Protein AF-A0A957ZTR3-F1 (afdb_monomer_lite)

pLDDT: mean 85.67, std 20.0, range [31.47, 98.75]

Structure (mmCIF, N/CA/C/O backbone):
data_AF-A0A957ZTR3-F1
#
_entry.id   AF-A0A957ZTR3-F1
#
loop_
_atom_site.group_PDB
_atom_site.id
_atom_site.type_symbol
_atom_site.label_atom_id
_atom_site.label_alt_id
_atom_site.label_comp_id
_atom_site.label_asym_id
_atom_site.label_entity_id
_atom_site.label_seq_id
_atom_site.pdbx_PDB_ins_code
_atom_site.Cartn_x
_atom_site.Cartn_y
_atom_site.Cartn_z
_atom_site.occupancy
_atom_site.B_iso_or_equiv
_atom_site.auth_seq_id
_atom_site.auth_comp_id
_atom_site.auth_asym_id
_atom_site.auth_atom_id
_atom_site.pdbx_PDB_model_num
ATOM 1 N N . THR A 1 1 ? -31.012 -2.858 -9.357 1.00 37.91 1 THR A N 1
ATOM 2 C CA . THR A 1 1 ? -32.243 -2.929 -8.548 1.00 37.91 1 THR A CA 1
ATOM 3 C C . THR A 1 1 ? -32.117 -1.894 -7.463 1.00 37.91 1 THR A C 1
ATOM 5 O O . THR A 1 1 ? -31.416 -2.127 -6.486 1.00 37.91 1 THR A O 1
ATOM 8 N N . ASP A 1 2 ? -32.691 -0.721 -7.717 1.00 31.47 2 ASP A N 1
ATOM 9 C CA . ASP A 1 2 ? -32.744 0.383 -6.763 1.00 31.47 2 ASP A CA 1
ATOM 10 C C . ASP A 1 2 ? -33.469 -0.051 -5.495 1.00 31.47 2 ASP A C 1
ATOM 12 O O . ASP A 1 2 ? -34.585 -0.568 -5.555 1.00 31.47 2 ASP A O 1
ATOM 16 N N . VAL A 1 3 ? -32.838 0.173 -4.345 1.00 35.28 3 VAL A N 1
ATOM 17 C CA . VAL A 1 3 ? -33.511 0.067 -3.053 1.00 35.28 3 VAL A CA 1
ATOM 18 C C . VAL A 1 3 ? -34.071 1.448 -2.742 1.00 35.28 3 VAL A C 1
ATOM 20 O O . VAL A 1 3 ? -33.473 2.243 -2.025 1.00 35.28 3 VAL A O 1
ATOM 23 N N . THR A 1 4 ? -35.219 1.775 -3.332 1.00 35.94 4 THR A N 1
ATOM 24 C CA . THR A 1 4 ? -36.030 2.888 -2.841 1.00 35.94 4 THR A CA 1
ATOM 25 C C . THR A 1 4 ? -36.680 2.429 -1.538 1.00 35.94 4 THR A C 1
ATOM 27 O O . THR A 1 4 ? -37.734 1.790 -1.567 1.00 35.94 4 THR A O 1
ATOM 30 N N . SER A 1 5 ? -36.066 2.712 -0.386 1.00 39.41 5 SER A N 1
ATOM 31 C CA . SER A 1 5 ? -36.765 2.604 0.899 1.00 39.41 5 SER A CA 1
ATOM 32 C C . SER A 1 5 ? -37.736 3.774 1.011 1.00 39.41 5 SER A C 1
ATOM 34 O O . SER A 1 5 ? -37.448 4.811 1.604 1.00 39.41 5 SER A O 1
ATOM 36 N N . GLY A 1 6 ? -38.881 3.613 0.354 1.00 41.06 6 GLY A N 1
ATOM 37 C CA . GLY A 1 6 ? -40.040 4.462 0.542 1.00 41.06 6 GLY A CA 1
ATOM 38 C C . GLY A 1 6 ? -40.570 4.280 1.956 1.00 41.06 6 GLY A C 1
ATOM 39 O O . GLY A 1 6 ? -41.078 3.213 2.273 1.00 41.06 6 GLY A O 1
ATOM 40 N N . LEU A 1 7 ? -40.414 5.317 2.774 1.00 35.53 7 LEU A N 1
ATOM 41 C CA . LEU A 1 7 ? -41.291 5.758 3.861 1.00 35.53 7 LEU A CA 1
ATOM 42 C C . LEU A 1 7 ? -40.772 7.144 4.286 1.00 35.53 7 LEU A C 1
ATOM 44 O O . LEU A 1 7 ? -39.563 7.355 4.388 1.00 35.53 7 LEU A O 1
ATOM 48 N N . ASP A 1 8 ? -41.673 8.102 4.483 1.00 33.41 8 ASP A N 1
ATOM 49 C CA . ASP A 1 8 ? -41.322 9.467 4.887 1.00 33.41 8 ASP A CA 1
ATOM 50 C C . ASP A 1 8 ? -40.574 9.430 6.238 1.00 33.41 8 ASP A C 1
ATOM 52 O O . ASP A 1 8 ? -41.068 8.842 7.201 1.00 33.41 8 ASP A O 1
ATOM 56 N N . GLY A 1 9 ? -39.361 9.996 6.303 1.00 37.34 9 GLY A N 1
ATOM 57 C CA . GLY A 1 9 ? -38.536 10.047 7.524 1.00 37.34 9 GLY A CA 1
ATOM 58 C C . GLY A 1 9 ? -37.322 9.106 7.598 1.00 37.34 9 GLY A C 1
ATOM 59 O O . GLY A 1 9 ? -36.595 9.152 8.590 1.00 37.34 9 GLY A O 1
ATOM 60 N N . TRP A 1 10 ? -37.041 8.293 6.574 1.00 38.94 10 TRP A N 1
ATOM 61 C CA . TRP A 1 10 ? -35.764 7.571 6.486 1.00 38.94 10 TRP A CA 1
ATOM 62 C C . TRP A 1 10 ? -34.655 8.508 5.988 1.00 38.94 10 TRP A C 1
ATOM 64 O O . TRP A 1 10 ? -34.689 8.982 4.854 1.00 38.94 10 TRP A O 1
ATOM 74 N N . VAL A 1 11 ? -33.638 8.763 6.816 1.00 42.78 11 VAL A N 1
ATOM 75 C CA . VAL A 1 11 ? -32.358 9.282 6.316 1.00 42.78 11 VAL A CA 1
ATOM 76 C C . VAL A 1 11 ? -31.679 8.165 5.528 1.00 42.78 11 VAL A C 1
ATOM 78 O O . VAL A 1 11 ? -31.449 7.081 6.061 1.00 42.78 11 VAL A O 1
ATOM 81 N N . ASN A 1 12 ? -31.367 8.420 4.254 1.00 43.28 12 ASN A N 1
ATOM 82 C CA . ASN A 1 12 ? -30.486 7.558 3.469 1.00 43.28 12 ASN A CA 1
ATOM 83 C C . ASN A 1 12 ? -29.124 7.512 4.170 1.00 43.28 12 ASN A C 1
ATOM 85 O O . ASN A 1 12 ? -28.285 8.392 3.980 1.00 43.28 12 ASN A O 1
ATOM 89 N N . ALA A 1 13 ? -28.902 6.496 4.998 1.00 46.03 13 ALA A N 1
ATOM 90 C CA . ALA A 1 13 ? -27.568 6.129 5.423 1.00 46.03 13 ALA A CA 1
ATOM 91 C C . ALA A 1 13 ? -26.854 5.627 4.164 1.00 46.03 13 ALA A C 1
ATOM 93 O O . ALA A 1 13 ? -27.130 4.529 3.682 1.00 46.03 13 ALA A O 1
ATOM 94 N N . GLY A 1 14 ? -25.997 6.462 3.566 1.00 42.81 14 GLY A N 1
ATOM 95 C CA . GLY A 1 14 ? -25.115 6.010 2.489 1.00 42.81 14 GLY A CA 1
ATOM 96 C C . GLY A 1 14 ? -24.383 4.737 2.927 1.00 42.81 14 GLY A C 1
ATOM 97 O O . GLY A 1 14 ? -24.136 4.557 4.119 1.00 42.81 14 GLY A O 1
ATOM 98 N N . GLY A 1 15 ? -24.040 3.847 1.992 1.00 44.38 15 GLY A N 1
ATOM 99 C CA . GLY A 1 15 ? -23.480 2.520 2.311 1.00 44.38 15 GLY A CA 1
ATOM 100 C C . GLY A 1 15 ? -22.295 2.522 3.295 1.00 44.38 15 GLY A C 1
ATOM 101 O O . GLY A 1 15 ? -22.093 1.536 3.991 1.00 44.38 15 GLY A O 1
ATOM 102 N N . ALA A 1 16 ? -21.584 3.648 3.429 1.00 42.84 16 ALA A N 1
ATOM 103 C CA . ALA A 1 16 ? -20.508 3.870 4.397 1.00 42.84 16 ALA A CA 1
ATOM 104 C C . ALA A 1 16 ? -20.932 3.839 5.886 1.00 42.84 16 ALA A C 1
ATOM 106 O O . ALA A 1 16 ? -20.090 3.615 6.748 1.00 42.84 16 ALA A O 1
ATOM 107 N N . TYR A 1 17 ? -22.210 4.054 6.218 1.00 43.47 17 TYR A N 1
ATOM 108 C CA . TYR A 1 17 ? -22.692 4.106 7.610 1.00 43.47 17 TYR A CA 1
ATOM 109 C C . TYR A 1 17 ? -23.146 2.746 8.162 1.00 43.47 17 TYR A C 1
ATOM 111 O O . TYR A 1 17 ? -23.408 2.628 9.357 1.00 43.47 17 TYR A O 1
ATOM 119 N N . VAL A 1 18 ? -23.261 1.722 7.310 1.00 44.59 18 VAL A N 1
ATOM 120 C CA . VAL A 1 18 ? -23.829 0.410 7.678 1.00 44.59 18 VAL A CA 1
ATOM 121 C C . VAL A 1 18 ? -22.738 -0.621 8.025 1.00 44.59 18 VAL A C 1
ATOM 123 O O . VAL A 1 18 ? -23.048 -1.699 8.523 1.00 44.59 18 VAL A O 1
ATOM 126 N N . GLU A 1 19 ? -21.451 -0.307 7.827 1.00 46.44 19 GLU A N 1
ATOM 127 C CA . GLU A 1 19 ? -20.356 -1.273 8.042 1.00 46.44 19 GLU A CA 1
ATOM 128 C C . GLU A 1 19 ? -19.987 -1.541 9.513 1.00 46.44 19 GLU A C 1
ATOM 130 O O . GLU A 1 19 ? -19.307 -2.526 9.797 1.00 46.44 19 GLU A O 1
ATOM 135 N N . CYS A 1 20 ? -20.471 -0.760 10.484 1.00 40.97 20 CYS A N 1
ATOM 136 C CA . CYS A 1 20 ? -20.263 -1.082 11.900 1.00 40.97 20 CYS A CA 1
ATOM 137 C C . CYS A 1 20 ? -21.216 -2.185 12.380 1.00 40.97 20 CYS A C 1
ATOM 139 O O . CYS A 1 20 ? -22.144 -1.871 13.109 1.00 40.97 20 CYS A O 1
ATOM 141 N N . ALA A 1 21 ? -20.991 -3.447 11.985 1.00 47.56 21 ALA A N 1
ATOM 142 C CA . ALA A 1 21 ? -21.465 -4.714 12.591 1.00 47.56 21 ALA A CA 1
ATOM 143 C C . ALA A 1 21 ? -22.917 -4.811 13.146 1.00 47.56 21 ALA A C 1
ATOM 145 O O . ALA A 1 21 ? -23.260 -5.781 13.823 1.00 47.56 21 ALA A O 1
ATOM 146 N N . MET A 1 22 ? -23.793 -3.850 12.867 1.00 45.62 22 MET A N 1
ATOM 147 C CA . MET A 1 22 ? -25.167 -3.761 13.337 1.00 45.62 22 MET A CA 1
ATOM 148 C C . MET A 1 22 ? -26.070 -3.865 12.124 1.00 45.62 22 MET A C 1
ATOM 150 O O . MET A 1 22 ? -26.112 -2.985 11.267 1.00 45.62 22 MET A O 1
ATOM 154 N N . SER A 1 23 ? -26.813 -4.964 12.047 1.00 47.94 23 SER A N 1
ATOM 155 C CA . SER A 1 23 ? -27.887 -5.090 11.074 1.00 47.94 23 SER A CA 1
ATOM 156 C C . SER A 1 23 ? -28.903 -3.966 11.283 1.00 47.94 23 SER A C 1
ATOM 158 O O . SER A 1 23 ? -29.357 -3.745 12.404 1.00 47.94 23 SER A O 1
ATOM 160 N N . VAL A 1 24 ? -29.314 -3.297 10.202 1.00 48.94 24 VAL A N 1
ATOM 161 C CA . VAL A 1 24 ? -30.339 -2.229 10.215 1.00 48.94 24 VAL A CA 1
ATOM 162 C C . VAL A 1 24 ? -31.630 -2.673 10.930 1.00 48.94 24 VAL A C 1
ATOM 164 O O . VAL A 1 24 ? -32.331 -1.859 11.519 1.00 48.94 24 VAL A O 1
ATOM 167 N N . THR A 1 25 ? -31.910 -3.980 10.961 1.00 50.56 25 THR A N 1
ATOM 168 C CA . THR A 1 25 ? -33.049 -4.603 11.654 1.00 50.56 25 THR A CA 1
ATOM 169 C C . THR A 1 25 ? -33.017 -4.525 13.185 1.00 50.56 25 THR A C 1
ATOM 171 O O . THR A 1 25 ? -34.021 -4.852 13.810 1.00 50.56 25 THR A O 1
ATOM 174 N N . THR A 1 26 ? -31.904 -4.121 13.805 1.00 53.62 26 THR A N 1
ATOM 175 C CA . THR A 1 26 ? -31.769 -4.028 15.274 1.00 53.62 26 THR A CA 1
ATOM 176 C C . THR A 1 26 ? -31.909 -2.603 15.812 1.00 53.62 26 THR A C 1
ATOM 178 O O . THR A 1 26 ? -31.902 -2.411 17.028 1.00 53.62 26 THR A O 1
ATOM 181 N N . LEU A 1 27 ? -32.034 -1.597 14.940 1.00 54.50 27 LEU A N 1
ATOM 182 C CA . LEU A 1 27 ? -32.204 -0.207 15.358 1.00 54.50 27 LEU A CA 1
ATOM 183 C C . LEU A 1 27 ? -33.679 0.077 15.660 1.00 54.50 27 LEU A C 1
ATOM 185 O O . LEU A 1 27 ? -34.554 -0.095 14.812 1.00 54.50 27 LEU A O 1
ATOM 189 N N . GLY A 1 28 ? -33.954 0.525 16.886 1.00 61.94 28 GLY A N 1
ATOM 190 C CA . GLY A 1 28 ? -35.271 1.034 17.254 1.00 61.94 28 GLY A CA 1
ATOM 191 C C . GLY A 1 28 ? -35.613 2.302 16.465 1.00 61.94 28 GLY A C 1
ATOM 192 O O . GLY A 1 28 ? -34.738 3.114 16.162 1.00 61.94 28 GLY A O 1
ATOM 193 N N . LEU A 1 29 ? -36.897 2.489 16.154 1.00 60.94 29 LEU A N 1
ATOM 194 C CA . LEU A 1 29 ? -37.411 3.724 15.551 1.00 60.94 29 LEU A CA 1
ATOM 195 C C . LEU A 1 29 ? -36.946 4.952 16.357 1.00 60.94 29 LEU A C 1
ATOM 197 O O . LEU A 1 29 ? -37.175 5.027 17.562 1.00 60.94 29 LEU A O 1
ATOM 201 N N . GLY A 1 30 ? -36.299 5.910 15.684 1.00 65.69 30 GLY A N 1
ATOM 202 C CA . GLY A 1 30 ? -35.805 7.154 16.290 1.00 65.69 30 GLY A CA 1
ATOM 203 C C . GLY A 1 30 ? -34.396 7.090 16.894 1.00 65.69 30 GLY A C 1
ATOM 204 O O . GLY A 1 30 ? -33.916 8.106 17.394 1.00 65.69 30 GLY A O 1
ATOM 205 N N . VAL A 1 31 ? -33.710 5.943 16.836 1.00 59.34 31 VAL A N 1
ATOM 206 C CA . VAL A 1 31 ? -32.305 5.832 17.253 1.00 59.34 31 VAL A CA 1
ATOM 207 C C . VAL A 1 31 ? -31.401 6.218 16.084 1.00 59.34 31 VAL A C 1
ATOM 209 O O . VAL A 1 31 ? -31.440 5.590 15.028 1.00 59.34 31 VAL A O 1
ATOM 212 N N . ILE A 1 32 ? -30.571 7.246 16.274 1.00 57.00 32 ILE A N 1
ATOM 213 C CA . ILE A 1 32 ? -29.489 7.557 15.335 1.00 57.00 32 ILE A CA 1
ATOM 214 C C . ILE A 1 32 ? -28.476 6.403 15.438 1.00 57.00 32 ILE A C 1
ATOM 216 O O . ILE A 1 32 ? -28.026 6.126 16.556 1.00 57.00 32 ILE A O 1
ATOM 220 N N . PRO A 1 33 ? -28.129 5.708 14.334 1.00 62.06 33 PRO A N 1
ATOM 221 C CA . PRO A 1 33 ? -27.079 4.699 14.372 1.00 62.06 33 PRO A CA 1
ATOM 222 C C . PRO A 1 33 ? -25.810 5.330 14.955 1.00 62.06 33 PRO A C 1
ATOM 224 O O . PRO A 1 33 ? -25.519 6.484 14.624 1.00 62.06 33 PRO A O 1
ATOM 227 N N . PRO A 1 34 ? -25.050 4.631 15.813 1.00 55.69 34 PRO A N 1
ATOM 228 C CA . PRO A 1 34 ? -23.783 5.173 16.266 1.00 55.69 34 PRO A CA 1
ATOM 229 C C . PRO A 1 34 ? -22.917 5.446 15.040 1.00 55.69 34 PRO A C 1
ATOM 231 O O . PRO A 1 34 ? -22.746 4.574 14.187 1.00 55.69 34 PRO A O 1
ATOM 234 N N . THR A 1 35 ? -22.407 6.672 14.938 1.00 61.25 35 THR A N 1
ATOM 235 C CA . THR A 1 35 ? -21.421 7.014 13.919 1.00 61.25 35 THR A CA 1
ATOM 236 C C . THR A 1 35 ? -20.248 6.051 14.090 1.00 61.25 35 THR A C 1
ATOM 238 O O . THR A 1 35 ? -19.740 5.957 15.213 1.00 61.25 35 THR A O 1
ATOM 241 N N . PRO A 1 36 ? -19.827 5.328 13.035 1.00 63.88 36 PRO A N 1
ATOM 242 C CA . PRO A 1 36 ? -18.570 4.601 13.067 1.00 63.88 36 PRO A CA 1
ATOM 243 C C . PRO A 1 36 ? -17.488 5.529 13.605 1.00 63.88 36 PRO A C 1
ATOM 245 O O . PRO A 1 36 ? -17.324 6.636 13.090 1.00 63.88 36 PRO A O 1
ATOM 248 N N . ASP A 1 37 ? -16.787 5.109 14.657 1.00 72.50 37 ASP A N 1
ATOM 249 C CA . ASP A 1 37 ? -15.573 5.808 15.063 1.00 72.50 37 ASP A CA 1
ATOM 250 C C . ASP A 1 37 ? -14.654 5.820 13.829 1.00 72.50 37 ASP A C 1
ATOM 252 O O . ASP A 1 37 ? -14.455 4.752 13.247 1.00 72.50 37 ASP A O 1
ATOM 256 N N . PRO A 1 38 ? -14.184 6.963 13.312 1.00 81.69 38 PRO A N 1
ATOM 257 C CA . PRO A 1 38 ? -13.372 6.979 12.099 1.00 81.69 38 PRO A CA 1
ATOM 258 C C . PRO A 1 38 ? -11.964 6.437 12.376 1.00 81.69 38 PRO A C 1
ATOM 260 O O . PRO A 1 38 ? -11.373 6.681 13.427 1.00 81.69 38 PRO A O 1
ATOM 263 N N . LEU A 1 39 ? -11.423 5.640 11.450 1.00 89.06 39 LEU A N 1
ATOM 264 C CA . LEU A 1 39 ? -10.020 5.225 11.498 1.00 89.06 39 LEU A CA 1
ATOM 265 C C . LEU A 1 39 ? -9.147 6.355 10.955 1.00 89.06 39 LEU A C 1
ATOM 267 O O . LEU A 1 39 ? -9.146 6.615 9.754 1.00 89.06 39 LEU A O 1
ATOM 271 N N . ASP A 1 40 ? -8.355 6.964 11.831 1.00 94.38 40 ASP A N 1
ATOM 272 C CA . ASP A 1 40 ? -7.355 7.940 11.425 1.00 94.38 40 ASP A CA 1
ATOM 273 C C . ASP A 1 40 ? -6.069 7.211 11.048 1.00 94.38 40 ASP A C 1
ATOM 275 O O . ASP A 1 40 ? -5.479 6.472 11.846 1.00 94.38 40 ASP A O 1
ATOM 279 N N . VAL A 1 41 ? -5.625 7.452 9.817 1.00 97.25 41 VAL A N 1
ATOM 280 C CA . VAL A 1 41 ? -4.361 6.951 9.284 1.00 97.25 41 VAL A CA 1
ATOM 281 C C . VAL A 1 41 ? -3.500 8.133 8.874 1.00 97.25 41 VAL A C 1
ATOM 283 O O . VAL A 1 41 ? -3.948 9.022 8.150 1.00 97.25 41 VAL A O 1
ATOM 286 N N . SER A 1 42 ? -2.230 8.115 9.266 1.00 98.06 42 SER A N 1
ATOM 287 C CA . SER A 1 42 ? -1.224 9.017 8.707 1.00 98.06 42 SER A CA 1
ATOM 288 C C . SER A 1 42 ? 0.016 8.255 8.267 1.00 98.06 42 SER A C 1
ATOM 290 O O . SER A 1 42 ? 0.317 7.166 8.763 1.00 98.06 42 SER A O 1
ATOM 292 N N . VAL A 1 43 ? 0.734 8.830 7.305 1.00 98.44 43 VAL A N 1
ATOM 293 C CA . VAL A 1 43 ? 1.976 8.267 6.787 1.00 98.44 43 VAL A CA 1
ATOM 294 C C . VAL A 1 43 ? 3.022 9.352 6.600 1.00 98.44 43 VAL A C 1
ATOM 296 O O . VAL A 1 43 ? 2.717 10.466 6.174 1.00 98.44 43 VAL A O 1
ATOM 299 N N . TRP A 1 44 ? 4.267 9.009 6.899 1.00 97.81 44 TRP A N 1
ATOM 300 C CA . TRP A 1 44 ? 5.436 9.833 6.636 1.00 97.81 44 TRP A CA 1
ATOM 301 C C . TRP A 1 44 ? 6.586 8.957 6.143 1.00 97.81 44 TRP A C 1
ATOM 303 O O . TRP A 1 44 ? 6.775 7.853 6.645 1.00 97.81 44 TRP A O 1
ATOM 313 N N . ALA A 1 45 ? 7.369 9.449 5.187 1.00 98.00 45 ALA A N 1
ATOM 314 C CA . ALA A 1 45 ? 8.557 8.770 4.683 1.00 98.00 45 ALA A CA 1
ATOM 315 C C . ALA A 1 45 ? 9.799 9.639 4.901 1.00 98.00 45 ALA A C 1
ATOM 317 O O . ALA A 1 45 ? 9.802 10.829 4.577 1.00 98.00 45 ALA A O 1
ATOM 318 N N . SER A 1 46 ? 10.881 9.037 5.398 1.00 98.06 46 SER A N 1
ATOM 319 C CA . SER A 1 46 ? 12.142 9.738 5.676 1.00 98.06 46 SER 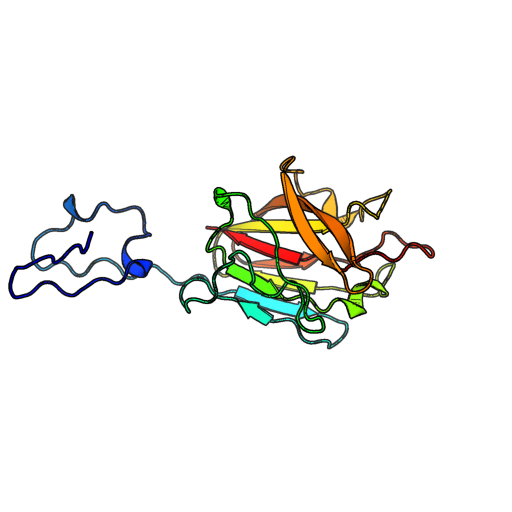A CA 1
ATOM 320 C C . SER A 1 46 ? 12.832 10.297 4.433 1.00 98.06 46 SER A C 1
ATOM 322 O O . SER A 1 46 ? 13.680 11.176 4.550 1.00 98.06 46 SER A O 1
ATOM 324 N N . SER A 1 47 ? 12.457 9.818 3.245 1.00 96.62 47 SER A N 1
ATOM 325 C CA . SER A 1 47 ? 12.924 10.329 1.956 1.00 96.62 47 SER A CA 1
ATOM 326 C C . SER A 1 47 ? 12.411 11.738 1.634 1.00 96.62 47 SER A C 1
ATOM 328 O O . SER A 1 47 ? 12.944 12.388 0.736 1.00 96.62 47 SER A O 1
ATOM 330 N N . GLY A 1 48 ? 11.358 12.201 2.319 1.00 96.56 48 GLY A N 1
ATOM 331 C CA . GLY A 1 48 ? 10.654 13.444 2.000 1.00 96.56 48 GLY A CA 1
ATOM 332 C C . GLY A 1 48 ? 9.779 13.364 0.742 1.00 96.56 48 GLY A C 1
ATOM 333 O O . GLY A 1 48 ? 9.175 14.368 0.364 1.00 96.56 48 GLY A O 1
ATOM 334 N N . ARG A 1 49 ? 9.689 12.197 0.087 1.00 97.12 49 ARG A N 1
ATOM 335 C CA . ARG A 1 49 ? 8.789 11.989 -1.055 1.00 97.12 49 ARG A CA 1
ATOM 336 C C . ARG A 1 49 ? 7.334 11.899 -0.603 1.00 97.12 49 ARG A C 1
ATOM 338 O O . ARG A 1 49 ? 7.030 11.586 0.546 1.00 97.12 49 ARG A O 1
ATOM 345 N N . ALA A 1 50 ? 6.423 12.171 -1.534 1.00 94.50 50 ALA A N 1
ATOM 346 C CA . ALA A 1 50 ? 4.995 12.185 -1.255 1.00 94.50 50 ALA A CA 1
ATOM 347 C C . ALA A 1 50 ? 4.448 10.767 -1.038 1.00 94.50 50 ALA A C 1
ATOM 349 O O . ALA A 1 50 ? 4.480 9.936 -1.946 1.00 94.50 50 ALA A O 1
ATOM 350 N N . TYR A 1 51 ? 3.895 10.528 0.149 1.00 98.12 51 TYR A N 1
ATOM 351 C CA . TYR A 1 51 ? 3.051 9.375 0.457 1.00 98.12 51 TYR A CA 1
ATOM 352 C C . TYR A 1 51 ? 1.662 9.915 0.774 1.00 98.12 51 TYR A C 1
ATOM 354 O O . TYR A 1 51 ? 1.541 10.944 1.440 1.00 98.12 51 TYR A O 1
ATOM 362 N N . SER A 1 52 ? 0.612 9.261 0.282 1.00 96.75 52 SER A N 1
ATOM 363 C CA . SER A 1 52 ? -0.759 9.735 0.507 1.00 96.75 52 SER A CA 1
ATOM 364 C C . SER A 1 52 ? -1.686 8.604 0.910 1.00 96.75 52 SER A C 1
ATOM 366 O O . SER A 1 52 ? -1.699 7.549 0.279 1.00 96.75 52 SER A O 1
ATOM 368 N N . VAL A 1 53 ? -2.456 8.846 1.968 1.00 98.19 53 VAL A N 1
ATOM 369 C CA . VAL A 1 53 ? -3.532 7.960 2.410 1.00 98.19 53 VAL A CA 1
ATOM 370 C C . VAL A 1 53 ? -4.725 8.140 1.475 1.00 98.19 53 VAL A C 1
ATOM 372 O O . VAL A 1 53 ? -5.107 9.262 1.142 1.00 98.19 53 VAL A O 1
ATOM 375 N N . ARG A 1 54 ? -5.308 7.024 1.054 1.00 97.62 54 ARG A N 1
ATOM 376 C CA . ARG A 1 54 ? -6.542 6.936 0.280 1.00 97.62 54 ARG A CA 1
ATOM 377 C C . ARG A 1 54 ? -7.605 6.329 1.175 1.00 97.62 54 ARG A C 1
ATOM 379 O O . ARG A 1 54 ? -7.629 5.118 1.382 1.00 97.62 54 ARG A O 1
ATOM 386 N N . ASP A 1 55 ? -8.416 7.203 1.754 1.00 92.25 55 ASP A N 1
ATOM 387 C CA . ASP A 1 55 ? -9.411 6.836 2.755 1.00 92.25 55 ASP A CA 1
ATOM 388 C C . ASP A 1 55 ? -10.659 6.226 2.102 1.00 92.25 55 ASP A C 1
ATOM 390 O O . ASP A 1 55 ? -11.285 6.814 1.210 1.00 92.25 55 ASP A O 1
ATOM 394 N N . ARG A 1 56 ? -11.038 5.037 2.576 1.00 90.62 56 ARG A N 1
ATOM 39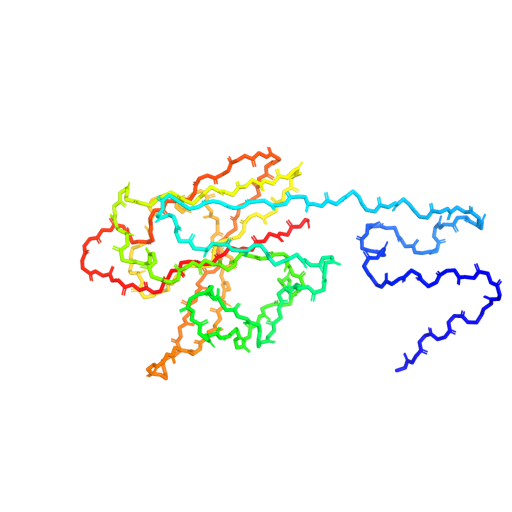5 C CA . ARG A 1 56 ? -12.251 4.346 2.141 1.00 90.62 56 ARG A CA 1
ATOM 396 C C . ARG A 1 56 ? -13.522 5.148 2.400 1.00 90.62 56 ARG A C 1
ATOM 398 O O . ARG A 1 56 ? -14.395 5.173 1.534 1.00 90.62 56 ARG A O 1
ATOM 405 N N . LEU A 1 57 ? -13.613 5.843 3.535 1.00 87.75 57 LEU A N 1
ATOM 406 C CA . LEU A 1 57 ? -14.808 6.609 3.905 1.00 87.75 57 LEU A CA 1
ATOM 407 C C . LEU A 1 57 ? -14.955 7.879 3.056 1.00 87.75 57 LEU A C 1
ATOM 409 O O . LEU A 1 57 ? -16.070 8.344 2.829 1.00 87.75 57 LEU A O 1
ATOM 413 N N . ALA A 1 58 ? -13.850 8.373 2.493 1.00 88.38 58 ALA A N 1
ATOM 414 C CA . ALA A 1 58 ? -13.829 9.451 1.507 1.00 88.38 58 ALA A CA 1
ATOM 415 C C . ALA A 1 58 ? -14.124 8.983 0.064 1.00 88.38 58 ALA A C 1
ATOM 417 O O . ALA A 1 58 ? -13.957 9.754 -0.883 1.00 88.38 58 ALA A O 1
ATOM 418 N N . GLY A 1 59 ? -14.522 7.719 -0.139 1.00 88.38 59 GLY A N 1
ATOM 419 C CA . GLY A 1 59 ? -14.779 7.152 -1.468 1.00 88.38 59 GLY A CA 1
ATOM 420 C C . GLY A 1 59 ? -13.510 6.886 -2.283 1.00 88.38 59 GLY A C 1
ATOM 421 O O . GLY A 1 59 ? -13.584 6.716 -3.498 1.00 88.38 59 GLY A O 1
ATOM 422 N N . GLN A 1 60 ? -12.343 6.855 -1.633 1.00 93.25 60 GLN A N 1
ATOM 423 C CA . GLN A 1 60 ? -11.048 6.589 -2.265 1.00 93.25 60 GLN A CA 1
ATOM 424 C C . GLN A 1 60 ? -10.547 5.166 -2.000 1.00 93.25 60 GLN A C 1
ATOM 426 O O . GLN A 1 60 ? -9.368 4.896 -2.210 1.00 93.25 60 GLN A O 1
ATOM 431 N N . GLY A 1 61 ? -11.417 4.273 -1.523 1.00 94.12 61 GLY A N 1
ATOM 432 C CA . GLY A 1 61 ? -11.058 2.900 -1.184 1.00 94.12 61 GLY A CA 1
ATOM 433 C C . GLY A 1 61 ? -10.453 2.134 -2.363 1.00 94.12 61 GLY A C 1
ATOM 434 O O . GLY A 1 61 ? -10.700 2.432 -3.534 1.00 94.12 61 GLY A O 1
ATOM 435 N N . LEU A 1 62 ? -9.646 1.130 -2.039 1.00 97.31 62 LEU A N 1
ATOM 436 C CA . LEU A 1 62 ? -8.924 0.328 -3.017 1.00 97.31 62 LEU A CA 1
ATOM 437 C C . LEU A 1 62 ? -9.876 -0.351 -4.020 1.00 97.31 62 LEU A C 1
ATOM 439 O O . LEU A 1 62 ? -10.790 -1.083 -3.638 1.00 97.31 62 LEU A O 1
ATOM 443 N N . ALA A 1 63 ? -9.631 -0.163 -5.314 1.00 97.50 63 ALA A N 1
ATOM 444 C CA . ALA A 1 63 ? -10.400 -0.785 -6.387 1.00 97.50 63 ALA A CA 1
ATOM 445 C C . ALA A 1 63 ? -9.514 -1.072 -7.608 1.00 97.50 63 ALA A C 1
ATOM 447 O O . ALA A 1 63 ? -8.401 -0.570 -7.721 1.00 97.50 63 ALA A O 1
ATOM 448 N N . VAL A 1 64 ? -10.001 -1.890 -8.541 1.00 98.00 64 VAL A N 1
ATOM 449 C CA . VAL A 1 64 ? -9.315 -2.074 -9.830 1.00 98.00 64 VAL A CA 1
ATOM 450 C C . VAL A 1 64 ? -9.285 -0.736 -10.574 1.00 98.00 64 VAL A C 1
ATOM 452 O O . VAL A 1 64 ? -10.269 0.003 -10.558 1.00 98.00 64 VAL A O 1
ATOM 455 N N . GLY A 1 65 ? -8.159 -0.423 -11.214 1.00 98.06 65 GLY A N 1
ATOM 456 C CA . GLY A 1 65 ? -7.961 0.822 -11.957 1.00 98.06 65 GLY A CA 1
ATOM 457 C C . GLY A 1 65 ? -7.548 2.028 -11.106 1.00 98.06 65 GLY A C 1
ATOM 458 O O . GLY A 1 65 ? -7.298 3.092 -11.668 1.00 98.06 65 GLY A O 1
ATOM 459 N N . VAL A 1 66 ? -7.434 1.897 -9.777 1.00 98.25 66 VAL A N 1
ATOM 460 C CA . VAL A 1 66 ? -6.899 2.979 -8.929 1.00 98.25 66 VAL A CA 1
ATOM 461 C C . VAL A 1 66 ? -5.363 2.962 -8.915 1.00 98.25 66 VAL A C 1
ATOM 463 O O . VAL A 1 66 ? -4.773 1.901 -9.146 1.00 98.25 66 VAL A O 1
ATOM 466 N N . PRO A 1 67 ? -4.701 4.106 -8.652 1.00 98.31 67 PRO A N 1
ATOM 467 C CA . PRO A 1 67 ? -3.243 4.200 -8.673 1.00 98.31 67 PRO A CA 1
ATOM 468 C C . PRO A 1 67 ? -2.555 3.261 -7.675 1.00 98.31 67 PRO A C 1
ATOM 470 O O . PRO A 1 67 ? -3.051 3.051 -6.572 1.00 98.31 67 PRO A O 1
ATOM 473 N N . VAL A 1 68 ? -1.378 2.750 -8.040 1.00 98.38 68 VAL A N 1
ATOM 474 C CA . VAL A 1 68 ? -0.514 1.952 -7.146 1.00 98.38 68 VAL A CA 1
ATOM 475 C C . VAL A 1 68 ? 0.448 2.851 -6.359 1.00 98.38 68 VAL A C 1
ATOM 477 O O . VAL A 1 68 ? 0.648 2.655 -5.162 1.00 98.38 68 VAL A O 1
ATOM 480 N N . TYR A 1 69 ? 1.007 3.868 -7.022 1.00 98.50 69 TYR A N 1
ATOM 481 C CA . TYR A 1 69 ? 2.039 4.758 -6.481 1.00 98.50 69 TYR A CA 1
ATOM 482 C C . TYR A 1 69 ? 1.650 6.229 -6.626 1.00 98.50 69 TYR A C 1
ATOM 484 O O . TYR A 1 69 ? 0.790 6.583 -7.432 1.00 98.50 69 TYR A O 1
ATOM 492 N N . SER A 1 70 ? 2.300 7.102 -5.858 1.00 98.06 70 SER A N 1
ATOM 493 C CA . SER A 1 70 ? 2.094 8.556 -5.922 1.00 98.06 70 SER A CA 1
ATOM 494 C C . SER A 1 70 ? 2.824 9.225 -7.094 1.00 98.06 70 SER A C 1
ATOM 496 O O . SER A 1 70 ? 2.445 10.316 -7.512 1.00 98.06 70 SER A O 1
ATOM 498 N N . ASP A 1 71 ? 3.850 8.569 -7.635 1.00 97.81 71 ASP A N 1
ATOM 499 C CA . ASP A 1 71 ? 4.783 9.091 -8.640 1.00 97.81 71 ASP A CA 1
ATOM 500 C C . ASP A 1 71 ? 4.824 8.237 -9.923 1.00 97.81 71 ASP A C 1
ATOM 502 O O . ASP A 1 71 ? 5.753 8.355 -10.728 1.00 97.81 71 ASP A O 1
ATOM 506 N N . ARG A 1 72 ? 3.835 7.354 -10.120 1.00 97.25 72 ARG A N 1
ATOM 507 C CA . ARG A 1 72 ? 3.642 6.549 -11.337 1.00 97.25 72 ARG A CA 1
ATOM 508 C C . ARG A 1 72 ? 2.174 6.499 -11.728 1.00 97.25 72 ARG A C 1
ATOM 510 O O . ARG A 1 72 ? 1.285 6.663 -10.903 1.00 97.25 72 ARG A O 1
ATOM 517 N N . THR A 1 73 ? 1.932 6.196 -12.997 1.00 97.12 73 THR A N 1
ATOM 518 C CA . THR A 1 73 ? 0.590 6.033 -13.575 1.00 97.12 73 THR A CA 1
ATOM 519 C C . THR A 1 73 ? 0.089 4.586 -13.538 1.00 97.12 73 THR A C 1
ATOM 521 O O . THR A 1 73 ? -0.907 4.267 -14.182 1.00 97.12 73 THR A O 1
ATOM 524 N N . TYR A 1 74 ? 0.771 3.696 -12.811 1.00 98.31 74 TYR A N 1
ATOM 525 C CA . TYR A 1 74 ? 0.378 2.291 -12.692 1.00 98.31 74 TYR A CA 1
ATOM 526 C C . TYR A 1 74 ? -0.923 2.168 -11.914 1.00 98.31 74 TYR A C 1
ATOM 528 O O . TYR A 1 74 ? -1.137 2.893 -10.939 1.00 98.31 74 TYR A O 1
ATOM 536 N N . THR A 1 75 ? -1.760 1.219 -12.316 1.00 98.50 75 THR A N 1
ATOM 537 C CA . THR A 1 75 ? -3.044 0.951 -11.668 1.00 98.50 75 THR A CA 1
ATOM 538 C C . THR A 1 75 ? -3.193 -0.530 -11.360 1.00 98.50 75 THR A C 1
ATOM 540 O O . THR A 1 75 ? -2.672 -1.372 -12.093 1.00 98.50 75 THR A O 1
ATOM 543 N N . TYR A 1 76 ? -3.884 -0.852 -10.265 1.00 98.38 76 TYR A N 1
ATOM 544 C CA . TYR A 1 76 ? -4.155 -2.244 -9.906 1.00 98.38 76 TYR A CA 1
ATOM 545 C C . TYR A 1 76 ? -5.026 -2.916 -10.972 1.00 98.38 76 TYR A C 1
ATOM 547 O O . TYR A 1 76 ? -6.091 -2.402 -11.322 1.00 98.38 76 TYR A O 1
ATOM 555 N N . LEU A 1 77 ? -4.581 -4.072 -11.464 1.00 97.50 77 LEU A N 1
ATOM 556 C CA . LEU A 1 77 ? -5.253 -4.857 -12.501 1.00 97.50 77 LEU A CA 1
ATOM 557 C C . LEU A 1 77 ? -6.350 -5.753 -11.918 1.00 97.50 77 LEU A C 1
ATOM 559 O O . LEU A 1 77 ? -7.445 -5.864 -12.466 1.00 97.50 77 LEU A O 1
ATOM 563 N N . ASP A 1 78 ? -6.056 -6.376 -10.784 1.00 93.94 78 ASP A N 1
ATOM 564 C CA . ASP A 1 78 ? -6.956 -7.250 -10.052 1.00 93.94 78 ASP A CA 1
ATOM 565 C C . ASP A 1 78 ? -6.740 -7.083 -8.546 1.00 93.94 78 ASP A C 1
ATOM 567 O O . ASP A 1 78 ? -5.740 -6.523 -8.097 1.00 93.94 78 ASP A O 1
ATOM 571 N N . LEU A 1 79 ? -7.750 -7.494 -7.777 1.00 94.75 79 LEU A N 1
ATOM 572 C CA . LEU A 1 79 ? -7.752 -7.425 -6.321 1.00 94.75 79 LEU A CA 1
ATOM 573 C C . LEU A 1 79 ? -8.548 -8.610 -5.759 1.00 94.75 79 LEU A C 1
ATOM 575 O O . LEU A 1 79 ? -9.685 -8.838 -6.218 1.00 94.75 79 LEU A O 1
ATOM 579 N N . PRO A 1 80 ? -8.034 -9.320 -4.739 1.00 93.88 80 PRO A N 1
ATOM 580 C CA . PRO A 1 80 ? -8.834 -10.280 -3.997 1.00 93.88 80 PRO A CA 1
ATOM 581 C C . PRO A 1 80 ? -10.002 -9.560 -3.310 1.00 93.88 80 PRO A C 1
ATOM 583 O O . PRO A 1 80 ? -9.911 -8.387 -2.948 1.00 93.88 80 PRO A O 1
ATOM 586 N N . SER A 1 81 ? -11.142 -10.238 -3.163 1.00 93.06 81 SER A N 1
ATOM 587 C CA . SER A 1 81 ? -12.375 -9.602 -2.673 1.00 93.06 81 SER A CA 1
ATOM 588 C C . SER A 1 81 ? -12.216 -8.979 -1.289 1.00 93.06 81 SER A C 1
ATOM 590 O O . SER A 1 81 ? -12.775 -7.914 -1.050 1.00 93.06 81 SER A O 1
ATOM 592 N N . PHE A 1 82 ? -11.420 -9.600 -0.416 1.00 94.19 82 PHE A N 1
ATOM 593 C CA . PHE A 1 82 ? -11.270 -9.165 0.969 1.00 94.19 82 PHE A CA 1
ATOM 594 C C . PHE A 1 82 ? -10.533 -7.829 1.137 1.00 94.19 82 PHE A C 1
ATOM 596 O O . PHE A 1 82 ? -10.674 -7.237 2.194 1.00 94.19 82 PHE A O 1
ATOM 603 N N . VAL A 1 83 ? -9.791 -7.333 0.134 1.00 95.62 83 VAL A N 1
ATOM 604 C CA . VAL A 1 83 ? -9.113 -6.015 0.198 1.00 95.62 83 VAL A CA 1
ATOM 605 C C . VAL A 1 83 ? -9.836 -4.913 -0.577 1.00 95.62 83 VAL A C 1
ATOM 607 O O . VAL A 1 83 ? -9.394 -3.764 -0.580 1.00 95.62 83 VAL A O 1
ATOM 610 N N . ARG A 1 84 ? -10.930 -5.231 -1.278 1.00 95.25 84 ARG A N 1
ATOM 611 C CA . ARG A 1 84 ? -11.683 -4.222 -2.036 1.00 95.25 84 ARG A CA 1
ATOM 612 C C . ARG A 1 84 ? -12.319 -3.229 -1.072 1.00 95.25 84 ARG A C 1
ATOM 614 O O . ARG A 1 84 ? -12.932 -3.622 -0.089 1.00 95.25 84 ARG A O 1
ATOM 621 N N . GLY A 1 85 ? -12.175 -1.944 -1.372 1.00 94.88 85 GLY A N 1
ATOM 622 C CA . GLY A 1 85 ? -12.635 -0.859 -0.515 1.00 94.88 85 GLY A CA 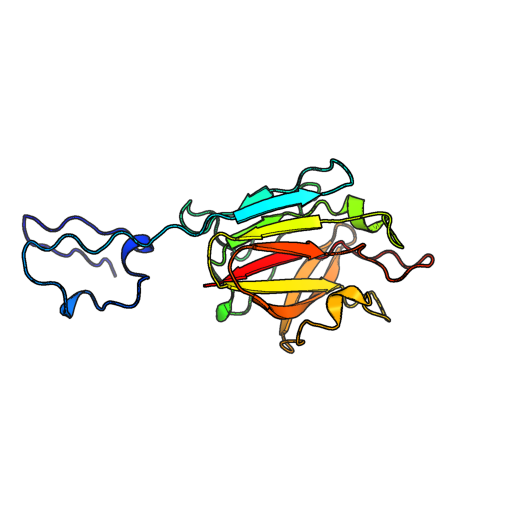1
ATOM 623 C C . GLY A 1 85 ? -11.731 -0.579 0.687 1.00 94.88 85 GLY A C 1
ATOM 624 O O . GLY A 1 85 ? -12.081 0.281 1.484 1.00 94.88 85 GLY A O 1
ATOM 625 N N . ALA A 1 86 ? -10.580 -1.244 0.833 1.00 96.50 86 ALA A N 1
ATOM 626 C CA . ALA A 1 86 ? -9.654 -0.956 1.927 1.00 96.50 86 ALA A CA 1
ATOM 627 C C . ALA A 1 86 ? -9.078 0.466 1.839 1.00 96.50 86 ALA A C 1
ATOM 629 O O . ALA A 1 86 ? -8.869 0.997 0.741 1.00 96.50 86 ALA A O 1
ATOM 630 N N . THR A 1 87 ? -8.753 1.051 2.994 1.00 97.56 87 THR A N 1
ATOM 631 C CA . THR A 1 87 ? -7.871 2.221 3.041 1.00 97.56 87 THR A CA 1
ATOM 632 C C . THR A 1 87 ? -6.475 1.772 2.623 1.00 97.56 87 THR A C 1
ATOM 634 O O . THR A 1 87 ? -5.996 0.722 3.051 1.00 97.56 87 THR A O 1
ATOM 637 N N . TYR A 1 88 ? -5.803 2.539 1.770 1.00 98.38 88 TYR A N 1
ATOM 638 C CA . TYR A 1 88 ? -4.461 2.187 1.303 1.00 98.38 88 TYR A CA 1
ATOM 639 C C . TYR A 1 88 ? -3.573 3.418 1.167 1.00 98.38 88 TYR A C 1
ATOM 641 O O . TYR A 1 88 ? -4.049 4.552 1.165 1.00 98.38 88 TYR A O 1
ATOM 649 N N . ILE A 1 89 ? -2.265 3.203 1.097 1.00 98.62 89 ILE A N 1
ATOM 650 C CA . ILE A 1 89 ? -1.282 4.275 0.970 1.00 98.62 89 ILE A CA 1
ATOM 651 C C . ILE A 1 89 ? -0.620 4.178 -0.397 1.00 98.62 89 ILE A C 1
ATOM 653 O O . ILE A 1 89 ? -0.023 3.157 -0.740 1.00 98.62 89 ILE A O 1
ATOM 657 N N . LEU A 1 90 ? -0.667 5.282 -1.141 1.00 98.31 90 LEU A N 1
ATOM 658 C CA . LEU A 1 90 ? 0.192 5.483 -2.300 1.00 98.31 90 LEU A CA 1
ATOM 659 C C . LEU A 1 90 ? 1.603 5.774 -1.808 1.00 98.31 90 LEU A C 1
ATOM 661 O O . LEU A 1 90 ? 1.859 6.858 -1.278 1.00 98.31 90 LEU A O 1
ATOM 665 N N . THR A 1 91 ? 2.499 4.808 -1.976 1.00 98.50 91 THR A N 1
ATOM 666 C CA . THR A 1 91 ? 3.932 4.987 -1.736 1.00 98.50 91 THR A CA 1
ATOM 667 C C . THR A 1 91 ? 4.589 5.649 -2.950 1.00 98.50 91 THR A C 1
ATOM 669 O O . THR A 1 91 ? 4.043 5.619 -4.056 1.00 98.50 91 THR A O 1
ATOM 672 N N . ALA A 1 92 ? 5.746 6.281 -2.760 1.00 98.31 92 ALA A N 1
ATOM 673 C CA . ALA A 1 92 ? 6.544 6.783 -3.875 1.00 98.31 92 ALA A CA 1
ATOM 674 C C . ALA A 1 92 ? 7.387 5.638 -4.447 1.00 98.31 92 ALA A C 1
ATOM 676 O O . ALA A 1 92 ? 8.237 5.087 -3.747 1.00 98.31 92 ALA A O 1
ATOM 677 N N . ASN A 1 93 ? 7.186 5.275 -5.711 1.00 97.62 93 ASN A N 1
ATOM 678 C CA . ASN A 1 93 ? 7.940 4.194 -6.328 1.00 97.62 93 ASN A CA 1
ATOM 679 C C . ASN A 1 93 ? 9.432 4.518 -6.460 1.00 97.62 93 ASN A C 1
ATOM 681 O O . ASN A 1 93 ? 10.248 3.605 -6.468 1.00 97.62 93 ASN A O 1
ATOM 685 N N . ASP A 1 94 ? 9.819 5.792 -6.544 1.00 96.38 94 ASP A N 1
ATOM 686 C CA . ASP A 1 94 ? 11.227 6.208 -6.562 1.00 96.38 94 ASP A CA 1
ATOM 687 C C . ASP A 1 94 ? 11.993 5.816 -5.289 1.00 96.38 94 ASP A C 1
ATOM 689 O O . ASP A 1 94 ? 13.214 5.641 -5.338 1.00 96.38 94 ASP A O 1
ATOM 693 N N . ASP A 1 95 ? 11.303 5.619 -4.160 1.00 96.44 95 ASP A N 1
ATOM 694 C CA . ASP A 1 95 ? 11.933 5.137 -2.926 1.00 96.44 95 ASP A CA 1
ATOM 695 C C . ASP A 1 95 ? 12.401 3.681 -3.021 1.00 96.44 95 ASP A C 1
ATOM 697 O O . ASP A 1 95 ? 13.163 3.232 -2.169 1.00 96.44 95 ASP A O 1
ATOM 701 N N . LYS A 1 96 ? 12.067 2.963 -4.100 1.00 93.56 96 LYS A N 1
ATOM 702 C CA . LYS A 1 96 ? 12.601 1.625 -4.366 1.00 93.56 96 LYS A CA 1
ATOM 703 C C . LYS A 1 96 ? 14.126 1.544 -4.421 1.00 93.56 96 LYS A C 1
ATOM 705 O O . LYS A 1 96 ? 14.694 0.479 -4.191 1.00 93.56 96 LYS A O 1
ATOM 710 N N . ALA A 1 97 ? 14.775 2.652 -4.780 1.00 90.94 97 ALA A N 1
ATOM 711 C CA . ALA A 1 97 ? 16.228 2.753 -4.854 1.00 90.94 97 ALA A CA 1
ATOM 712 C C . ALA A 1 97 ? 16.874 2.991 -3.478 1.00 90.94 97 ALA A C 1
ATOM 714 O O . ALA A 1 97 ? 18.094 2.883 -3.360 1.00 90.94 97 ALA A O 1
ATOM 715 N N . MET A 1 98 ? 16.077 3.303 -2.448 1.00 90.25 98 MET A N 1
ATOM 716 C CA . MET A 1 98 ? 16.547 3.374 -1.069 1.00 90.25 98 MET A CA 1
ATOM 717 C C . MET A 1 98 ? 16.700 1.949 -0.542 1.00 90.25 98 MET A C 1
ATOM 719 O O . MET A 1 98 ? 15.729 1.200 -0.398 1.00 90.25 98 MET A O 1
ATOM 723 N N . VAL A 1 99 ? 17.944 1.563 -0.289 1.00 84.62 99 VAL A N 1
ATOM 724 C CA . VAL A 1 99 ? 18.331 0.209 0.116 1.00 84.62 99 VAL A CA 1
ATOM 725 C C . VAL A 1 99 ? 19.178 0.276 1.366 1.00 84.62 99 VAL A C 1
ATOM 727 O O . VAL A 1 99 ? 19.845 1.281 1.609 1.00 84.62 99 VAL A O 1
ATOM 730 N N . ARG A 1 100 ? 19.217 -0.813 2.147 1.00 79.75 100 ARG A N 1
ATOM 731 C CA . ARG A 1 100 ? 19.796 -0.761 3.511 1.00 79.75 100 ARG A CA 1
ATOM 732 C C . ARG A 1 100 ? 19.053 0.315 4.315 1.00 79.75 100 ARG A C 1
ATOM 734 O O . ARG A 1 100 ? 18.089 0.840 3.805 1.00 79.75 100 ARG A O 1
ATOM 741 N N . ASP A 1 101 ? 19.417 0.654 5.541 1.00 85.56 101 ASP A N 1
ATOM 742 C CA . ASP A 1 101 ? 18.580 1.487 6.437 1.00 85.56 101 ASP A CA 1
ATOM 743 C C . ASP A 1 101 ? 18.419 2.989 6.036 1.00 85.56 101 ASP A C 1
ATOM 745 O O . ASP A 1 101 ? 18.429 3.877 6.883 1.00 85.56 101 ASP A O 1
ATOM 749 N N . GLN A 1 102 ? 18.302 3.299 4.739 1.00 91.94 102 GLN A N 1
ATOM 750 C CA . GLN A 1 102 ? 18.177 4.625 4.122 1.00 91.94 102 GLN A CA 1
ATOM 751 C C . GLN A 1 102 ? 16.742 5.178 4.127 1.00 91.94 102 GLN A C 1
ATOM 753 O O . GLN A 1 102 ? 16.546 6.386 3.989 1.00 91.94 102 GLN A O 1
ATOM 758 N N . LEU A 1 103 ? 15.741 4.311 4.267 1.00 95.56 103 LEU A N 1
ATOM 759 C CA . LEU A 1 103 ? 14.322 4.655 4.280 1.00 95.56 103 LEU A CA 1
ATOM 760 C C . LEU A 1 103 ? 13.625 4.085 5.516 1.00 95.56 103 LEU A C 1
ATOM 762 O O . LEU A 1 103 ? 13.724 2.889 5.800 1.00 95.56 103 LEU A O 1
ATOM 766 N N . SER A 1 104 ? 12.840 4.956 6.146 1.00 97.19 104 SER A N 1
ATOM 767 C CA . SER A 1 104 ? 11.833 4.646 7.152 1.00 97.19 104 SER A CA 1
ATOM 768 C C . SER A 1 104 ? 10.493 5.221 6.702 1.00 97.19 104 SER A C 1
ATOM 770 O O . SER A 1 104 ? 10.373 6.433 6.511 1.00 97.19 104 SER A O 1
ATOM 772 N N . VAL A 1 105 ? 9.482 4.369 6.564 1.00 98.38 105 VAL A N 1
ATOM 773 C CA . VAL A 1 105 ? 8.086 4.765 6.349 1.00 98.38 105 VAL A CA 1
ATOM 774 C C . VAL A 1 105 ? 7.324 4.533 7.647 1.00 98.38 105 VAL A C 1
ATOM 776 O O . VAL A 1 105 ? 7.184 3.402 8.103 1.00 98.38 105 VAL A O 1
ATOM 779 N N . VAL A 1 106 ? 6.852 5.610 8.262 1.00 98.50 106 VAL A N 1
ATOM 780 C CA . VAL A 1 106 ? 6.102 5.589 9.517 1.00 98.50 106 VAL A CA 1
ATOM 781 C C . VAL A 1 106 ? 4.618 5.643 9.193 1.00 98.50 106 VAL A C 1
ATOM 783 O O . VAL A 1 106 ? 4.147 6.633 8.638 1.00 98.50 106 VAL A O 1
ATOM 786 N N . VAL A 1 107 ? 3.887 4.595 9.559 1.00 98.62 107 VAL A N 1
ATOM 787 C CA . VAL A 1 107 ? 2.424 4.527 9.475 1.00 98.62 107 VAL A CA 1
ATOM 788 C C . VAL A 1 107 ? 1.858 4.660 10.882 1.00 98.62 107 VAL A C 1
ATOM 790 O O . VAL A 1 107 ? 2.258 3.920 11.779 1.00 98.62 107 VAL A O 1
ATOM 793 N N . THR A 1 108 ? 0.933 5.594 11.085 1.00 98.56 108 THR A N 1
ATOM 794 C CA . THR A 1 108 ? 0.207 5.752 12.353 1.00 98.56 108 THR A CA 1
ATOM 795 C C . THR A 1 108 ? -1.249 5.373 12.146 1.00 98.56 108 THR A C 1
ATOM 797 O O . THR A 1 108 ? -1.855 5.829 11.179 1.00 98.56 108 THR A O 1
ATOM 800 N N . VAL A 1 109 ? -1.802 4.572 13.055 1.00 98.12 109 VAL A N 1
ATOM 801 C CA . VAL A 1 109 ? -3.211 4.149 13.054 1.00 98.12 109 VAL A CA 1
ATOM 802 C C . VAL A 1 109 ? -3.837 4.421 14.421 1.00 98.12 109 VAL A C 1
ATOM 804 O O . VAL A 1 109 ? -3.210 4.157 15.451 1.00 98.12 109 VAL A O 1
ATOM 807 N N . SER A 1 110 ? -5.056 4.969 14.453 1.00 96.81 110 SER A N 1
ATOM 808 C CA . SER A 1 110 ? -5.728 5.343 15.712 1.00 96.81 110 SER A CA 1
ATOM 809 C C . SER A 1 110 ? -6.384 4.179 16.458 1.00 96.81 110 SER A C 1
ATOM 811 O O . SER A 1 110 ? -6.769 4.342 17.616 1.00 96.81 110 SER A O 1
ATOM 813 N N . LYS A 1 111 ? -6.486 2.998 15.837 1.00 94.88 111 LYS A N 1
ATOM 814 C CA . LYS A 1 111 ? -7.170 1.815 16.384 1.00 94.88 111 LYS A CA 1
ATOM 815 C C . LYS A 1 111 ? -6.445 0.519 16.013 1.00 94.88 111 LYS A C 1
ATOM 817 O O . LYS A 1 111 ? -5.559 0.557 15.157 1.00 94.88 111 LYS A O 1
ATOM 822 N N . PRO A 1 112 ? -6.814 -0.626 16.617 1.00 96.69 112 PRO A N 1
ATOM 823 C CA . PRO A 1 112 ? -6.389 -1.925 16.119 1.00 96.69 112 PRO A CA 1
ATOM 824 C C . PRO A 1 112 ? -6.833 -2.143 14.671 1.00 96.69 112 PRO A C 1
ATOM 826 O O . PRO A 1 112 ? -7.982 -1.865 14.339 1.00 96.69 112 PRO A O 1
ATOM 829 N N . VAL A 1 113 ? -5.921 -2.634 13.835 1.00 97.81 113 VAL A N 1
ATOM 830 C CA . VAL A 1 113 ? -6.146 -2.898 12.406 1.00 97.81 113 VAL A CA 1
ATOM 831 C C . VAL A 1 113 ? -5.330 -4.107 11.958 1.00 97.81 113 VAL A C 1
ATOM 833 O O . VAL A 1 113 ? -4.355 -4.506 12.601 1.00 97.81 113 VAL A O 1
ATOM 836 N N . ASP A 1 114 ? -5.668 -4.642 10.796 1.00 98.31 114 ASP A N 1
ATOM 837 C CA . ASP A 1 114 ? -4.761 -5.442 9.995 1.00 98.31 114 ASP A CA 1
ATOM 838 C C . ASP A 1 114 ? -3.958 -4.543 9.052 1.00 98.31 114 ASP A C 1
ATOM 840 O O . ASP A 1 114 ? -4.487 -3.957 8.103 1.00 98.31 114 ASP A O 1
ATOM 844 N N . LEU A 1 115 ? -2.653 -4.455 9.311 1.00 98.62 115 LEU A N 1
ATOM 845 C CA . LEU A 1 115 ? -1.698 -3.782 8.444 1.00 98.62 115 LEU A CA 1
ATOM 846 C C . LEU A 1 115 ? -1.185 -4.775 7.405 1.00 98.62 115 LEU A C 1
ATOM 848 O O . LEU A 1 115 ? -0.588 -5.801 7.747 1.00 98.62 115 LEU A O 1
ATOM 852 N N . TYR A 1 116 ? -1.381 -4.447 6.136 1.00 98.69 116 TYR A N 1
ATOM 853 C CA . TYR A 1 116 ? -0.891 -5.234 5.021 1.00 98.69 116 TYR A CA 1
ATOM 854 C C . TYR A 1 116 ? 0.221 -4.510 4.273 1.00 98.69 116 TYR A C 1
ATOM 856 O O . TYR A 1 116 ? 0.165 -3.297 4.072 1.00 98.69 116 TYR A O 1
ATOM 864 N N . VAL A 1 117 ? 1.202 -5.274 3.808 1.00 98.56 117 VAL A N 1
ATOM 865 C CA . VAL A 1 117 ? 2.296 -4.811 2.955 1.00 98.56 117 VAL A CA 1
ATOM 866 C C . VAL A 1 117 ? 2.337 -5.700 1.720 1.00 98.56 117 VAL A C 1
ATOM 868 O O . VAL A 1 117 ? 2.551 -6.903 1.838 1.00 98.56 117 VAL A O 1
ATOM 871 N N . ALA A 1 118 ? 2.142 -5.120 0.539 1.00 98.25 118 ALA A N 1
ATOM 872 C CA . ALA A 1 118 ? 2.287 -5.830 -0.726 1.00 98.25 118 ALA A CA 1
ATOM 873 C C . ALA A 1 118 ? 3.710 -5.612 -1.255 1.00 98.25 118 ALA A C 1
ATOM 875 O O . ALA A 1 118 ? 4.079 -4.488 -1.602 1.00 98.25 118 ALA A O 1
ATOM 876 N N . HIS A 1 119 ? 4.525 -6.666 -1.284 1.00 97.75 119 HIS A N 1
ATOM 877 C CA . HIS A 1 119 ? 5.953 -6.583 -1.586 1.00 97.75 119 HIS A CA 1
ATOM 878 C C . HIS A 1 119 ? 6.316 -7.387 -2.832 1.00 97.75 119 HIS A C 1
ATOM 880 O O . HIS A 1 119 ? 5.992 -8.567 -2.929 1.00 97.75 119 HIS A O 1
ATOM 886 N N . SER A 1 120 ? 7.077 -6.772 -3.742 1.00 96.75 120 SER A N 1
ATOM 887 C CA . SER A 1 120 ? 7.416 -7.356 -5.045 1.00 96.75 120 SER A CA 1
ATOM 888 C C . SER A 1 120 ? 8.072 -8.732 -4.953 1.00 96.75 120 SER A C 1
ATOM 890 O O . SER A 1 120 ? 8.977 -8.948 -4.136 1.00 96.75 120 SER A O 1
ATOM 892 N N . ASP A 1 121 ? 7.648 -9.638 -5.831 1.00 95.88 121 ASP A N 1
ATOM 893 C CA . ASP A 1 121 ? 8.244 -10.969 -6.025 1.00 95.88 121 ASP A CA 1
ATOM 894 C C . ASP A 1 121 ? 9.487 -10.964 -6.900 1.00 95.88 121 ASP A C 1
ATOM 896 O O . ASP A 1 121 ? 10.192 -11.965 -6.976 1.00 95.88 121 ASP A O 1
ATOM 900 N N . GLY A 1 122 ? 9.815 -9.816 -7.497 1.00 93.38 122 GLY A N 1
ATOM 901 C CA . GLY A 1 122 ? 11.119 -9.623 -8.127 1.00 93.38 122 GLY A CA 1
ATOM 902 C C . GLY A 1 122 ? 12.278 -9.723 -7.127 1.00 93.38 122 GLY A C 1
ATOM 903 O O . GLY A 1 122 ? 13.391 -10.054 -7.520 1.00 93.38 122 GLY A O 1
ATOM 904 N N . TYR A 1 123 ? 12.019 -9.499 -5.833 1.00 91.75 123 TYR A N 1
ATOM 905 C CA . TYR A 1 123 ? 13.014 -9.679 -4.780 1.00 91.75 123 TYR A CA 1
ATOM 906 C C . TYR A 1 123 ? 13.099 -11.140 -4.331 1.00 91.75 123 TYR A C 1
ATOM 908 O O . TYR A 1 123 ? 12.193 -11.644 -3.664 1.00 91.75 123 TYR A O 1
ATOM 916 N N . ALA A 1 124 ? 14.237 -11.785 -4.602 1.00 88.69 124 ALA A N 1
ATOM 917 C CA . ALA A 1 124 ? 14.508 -13.156 -4.153 1.00 88.69 124 ALA A CA 1
ATOM 918 C C . ALA A 1 124 ? 14.569 -13.286 -2.619 1.00 88.69 124 ALA A C 1
ATOM 920 O O . ALA A 1 124 ? 14.170 -14.304 -2.056 1.00 88.69 124 ALA A O 1
ATOM 921 N N . THR A 1 125 ? 15.047 -12.240 -1.942 1.00 90.00 125 THR A N 1
ATOM 922 C CA . THR A 1 125 ? 15.099 -12.151 -0.479 1.00 90.00 125 THR A CA 1
ATOM 923 C C . THR A 1 125 ? 14.253 -10.969 -0.032 1.00 90.00 125 THR A C 1
ATOM 925 O O . THR A 1 125 ? 14.474 -9.843 -0.476 1.00 90.00 125 THR A O 1
ATOM 928 N N . LYS A 1 126 ? 13.296 -11.206 0.868 1.00 92.56 126 LYS A N 1
ATOM 929 C CA . LYS A 1 126 ? 12.470 -10.136 1.440 1.00 92.56 126 LYS A CA 1
ATOM 930 C C . LYS A 1 126 ? 13.238 -9.412 2.570 1.00 92.56 126 LYS A C 1
ATOM 932 O O . LYS A 1 126 ? 14.077 -10.033 3.230 1.00 92.56 126 LYS A O 1
ATOM 937 N N . PRO A 1 127 ? 12.988 -8.115 2.818 1.00 93.19 127 PRO A N 1
ATOM 938 C CA . PRO A 1 127 ? 13.625 -7.380 3.908 1.00 93.19 127 PRO A CA 1
ATOM 939 C C . PRO A 1 127 ? 13.348 -7.983 5.289 1.00 93.19 127 PRO A C 1
ATOM 941 O O . PRO A 1 127 ? 12.240 -8.432 5.574 1.00 93.19 127 PRO A O 1
ATOM 944 N N . ALA A 1 128 ? 14.330 -7.914 6.192 1.00 93.38 128 ALA A N 1
ATOM 945 C CA . ALA A 1 128 ? 14.214 -8.492 7.535 1.00 93.38 128 ALA A CA 1
ATOM 946 C C . ALA A 1 128 ? 13.061 -7.895 8.366 1.00 93.38 128 ALA A C 1
ATOM 948 O O . ALA A 1 128 ? 12.452 -8.597 9.171 1.00 93.38 128 ALA A O 1
ATOM 949 N N . TRP A 1 129 ? 12.722 -6.618 8.151 1.00 95.12 129 TRP A N 1
ATOM 950 C CA . TRP A 1 129 ? 11.609 -5.959 8.841 1.00 95.12 129 TRP A CA 1
ATOM 951 C C . TRP A 1 129 ? 10.233 -6.530 8.462 1.00 95.12 129 TRP A C 1
ATOM 953 O O . TRP A 1 129 ? 9.277 -6.316 9.205 1.00 95.12 129 TRP A O 1
ATOM 963 N N . LEU A 1 130 ? 10.127 -7.271 7.351 1.00 96.94 130 LEU A N 1
ATOM 964 C CA . LEU A 1 130 ? 8.894 -7.931 6.915 1.00 96.94 130 LEU A CA 1
ATOM 965 C C . LEU A 1 130 ? 8.656 -9.267 7.639 1.00 96.94 130 LEU A C 1
ATOM 967 O O . LEU A 1 130 ? 7.534 -9.756 7.651 1.00 96.94 130 LEU A O 1
ATOM 971 N N . ALA A 1 131 ? 9.672 -9.836 8.301 1.00 96.69 131 ALA A N 1
ATOM 972 C CA . ALA A 1 131 ? 9.576 -11.122 9.003 1.00 96.69 131 ALA A CA 1
ATOM 973 C C . ALA A 1 131 ? 8.422 -11.244 10.030 1.00 96.69 131 ALA A C 1
ATOM 975 O O . ALA A 1 131 ? 7.900 -12.345 10.187 1.00 96.69 131 ALA A O 1
ATOM 976 N N . PRO A 1 132 ? 7.986 -10.175 10.732 1.00 97.81 132 PRO A N 1
ATOM 977 C CA . PRO A 1 132 ? 6.825 -10.235 11.623 1.00 97.81 132 PRO A CA 1
ATOM 978 C C . PRO A 1 132 ? 5.464 -10.293 10.910 1.00 97.81 132 PRO A C 1
ATOM 980 O O . PRO A 1 132 ? 4.443 -10.341 11.596 1.00 97.81 132 PRO A O 1
ATOM 983 N N . PHE A 1 133 ? 5.425 -10.201 9.579 1.00 98.56 133 PHE A N 1
ATOM 984 C CA . PHE A 1 133 ? 4.205 -10.317 8.789 1.00 98.56 133 PHE A CA 1
ATOM 985 C C . PHE A 1 133 ? 4.063 -11.737 8.239 1.00 98.56 133 PHE A C 1
ATOM 987 O O . PHE A 1 133 ? 5.034 -12.371 7.829 1.00 98.56 133 PHE A O 1
ATOM 994 N N . THR A 1 134 ? 2.827 -12.217 8.188 1.00 98.56 134 THR A N 1
ATOM 995 C CA . THR A 1 134 ? 2.476 -13.514 7.613 1.00 98.56 134 THR A CA 1
ATOM 996 C C . THR A 1 134 ? 2.107 -13.333 6.148 1.00 98.56 134 THR A C 1
ATOM 998 O O . THR A 1 134 ? 1.247 -12.512 5.831 1.00 98.56 134 THR A O 1
ATOM 1001 N N . ASP A 1 135 ? 2.723 -14.108 5.260 1.00 98.19 135 ASP A N 1
ATOM 1002 C CA . ASP A 1 135 ? 2.307 -14.186 3.859 1.00 98.19 135 ASP A CA 1
ATOM 1003 C C . ASP A 1 135 ? 0.872 -14.728 3.766 1.00 98.19 135 ASP A C 1
ATOM 1005 O O . ASP A 1 135 ? 0.535 -15.752 4.367 1.00 98.19 135 ASP A O 1
ATOM 1009 N N . THR A 1 136 ? 0.009 -14.019 3.045 1.00 98.06 136 THR A N 1
ATOM 1010 C CA . THR A 1 136 ? -1.390 -14.414 2.848 1.00 98.06 136 THR A CA 1
ATOM 1011 C C . THR A 1 136 ? -1.564 -15.436 1.723 1.00 98.06 136 THR A C 1
ATOM 1013 O O . THR A 1 136 ? -2.636 -16.033 1.613 1.00 98.06 136 THR A O 1
ATOM 1016 N N . GLY A 1 137 ? -0.536 -15.645 0.893 1.00 97.62 137 GLY A N 1
ATOM 1017 C CA . GLY A 1 137 ? -0.580 -16.501 -0.291 1.00 97.62 137 GLY A CA 1
ATOM 1018 C C . GLY A 1 137 ? -1.372 -15.909 -1.459 1.00 97.62 137 GLY A C 1
ATOM 1019 O O . GLY A 1 137 ? -1.706 -16.639 -2.392 1.00 97.62 137 GLY A O 1
ATOM 1020 N N . VAL A 1 138 ? -1.711 -14.617 -1.403 1.00 97.00 138 VAL A N 1
ATOM 1021 C CA . VAL A 1 138 ? -2.342 -13.888 -2.509 1.00 97.00 138 VAL A CA 1
ATOM 1022 C C . VAL A 1 138 ? -1.466 -12.728 -2.962 1.00 97.00 138 VAL A C 1
ATOM 1024 O O . VAL A 1 138 ? -0.729 -12.142 -2.167 1.00 97.00 138 VAL A O 1
ATOM 1027 N N . ASP A 1 139 ? -1.619 -12.360 -4.230 1.00 97.44 139 ASP A N 1
ATOM 1028 C CA . ASP A 1 139 ? -0.862 -11.282 -4.854 1.00 97.44 139 ASP A CA 1
ATOM 1029 C C . ASP A 1 139 ? -1.780 -10.137 -5.285 1.00 97.44 139 ASP A C 1
ATOM 1031 O O . ASP A 1 139 ? -2.959 -10.337 -5.598 1.00 97.44 139 ASP A O 1
ATOM 1035 N N . LEU A 1 140 ? -1.211 -8.934 -5.341 1.00 97.94 140 LEU A N 1
ATOM 1036 C CA . LEU A 1 140 ? -1.765 -7.798 -6.071 1.00 97.94 140 LEU A CA 1
ATOM 1037 C C . LEU A 1 140 ? -0.954 -7.575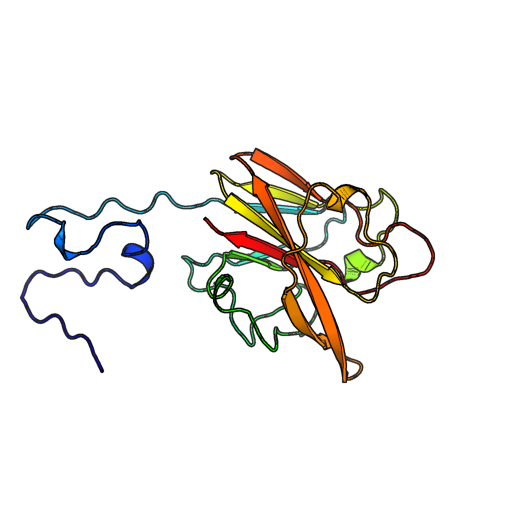 -7.345 1.00 97.94 140 LEU A C 1
ATOM 1039 O O . LEU A 1 140 ? 0.277 -7.640 -7.320 1.00 97.94 140 LEU A O 1
ATOM 1043 N N . ASN A 1 141 ? -1.642 -7.267 -8.442 1.00 98.06 141 ASN A N 1
ATOM 1044 C CA . ASN A 1 141 ? -1.022 -7.201 -9.761 1.00 98.06 141 ASN A CA 1
ATOM 1045 C C . ASN A 1 141 ? -1.199 -5.835 -10.424 1.00 98.06 141 ASN A C 1
ATOM 1047 O O . ASN A 1 141 ? -2.246 -5.195 -10.297 1.00 98.06 141 ASN A O 1
ATOM 1051 N N . PHE A 1 142 ? -0.197 -5.412 -11.191 1.00 98.44 142 PHE A N 1
ATOM 1052 C CA . PHE A 1 142 ? -0.286 -4.277 -12.113 1.00 98.44 142 PHE A CA 1
ATOM 1053 C C . PHE A 1 142 ? 0.662 -4.465 -13.306 1.00 98.44 142 PHE A C 1
ATOM 1055 O O . PHE A 1 142 ? 1.530 -5.340 -13.289 1.00 98.44 142 PHE A O 1
ATOM 1062 N N . ILE A 1 143 ? 0.495 -3.641 -14.343 1.00 98.19 143 ILE A N 1
ATOM 1063 C CA . ILE A 1 143 ? 1.411 -3.568 -15.490 1.00 98.19 143 ILE A CA 1
ATOM 1064 C C . ILE A 1 143 ? 2.284 -2.317 -15.355 1.00 98.19 143 ILE A C 1
ATOM 1066 O O . ILE A 1 143 ? 1.761 -1.229 -15.093 1.00 98.19 143 ILE A O 1
ATOM 1070 N N . ASP A 1 144 ? 3.603 -2.470 -15.481 1.00 96.75 144 ASP A N 1
ATOM 1071 C CA . ASP A 1 144 ? 4.541 -1.344 -15.456 1.00 96.75 144 ASP A CA 1
ATOM 1072 C C . ASP A 1 144 ? 4.682 -0.654 -16.829 1.00 96.75 144 ASP A C 1
ATOM 1074 O O . ASP A 1 144 ? 4.013 -0.994 -17.800 1.00 96.75 144 ASP A O 1
ATOM 1078 N N . ASN A 1 145 ? 5.545 0.360 -16.921 1.00 94.31 145 ASN A N 1
ATOM 1079 C CA . ASN A 1 145 ? 5.778 1.111 -18.158 1.00 94.31 145 ASN A CA 1
ATOM 1080 C C . ASN A 1 145 ? 6.575 0.341 -19.229 1.00 94.31 145 ASN A C 1
ATOM 1082 O O . ASN A 1 145 ? 6.805 0.883 -20.308 1.00 94.31 145 ASN A O 1
ATOM 1086 N N . GLU A 1 146 ? 7.034 -0.870 -18.921 1.00 95.38 146 GLU A N 1
ATOM 1087 C CA . GLU A 1 146 ? 7.742 -1.775 -19.829 1.00 95.38 146 GLU A CA 1
ATOM 1088 C C . GLU A 1 146 ? 6.839 -2.958 -20.238 1.00 95.38 146 GLU A C 1
ATOM 1090 O O . GLU A 1 146 ? 7.335 -3.976 -20.717 1.00 95.38 146 GLU A O 1
ATOM 1095 N N . ASP A 1 147 ? 5.519 -2.830 -20.038 1.00 96.31 147 ASP A N 1
ATOM 1096 C CA . ASP A 1 147 ? 4.495 -3.851 -20.300 1.00 96.31 147 ASP A CA 1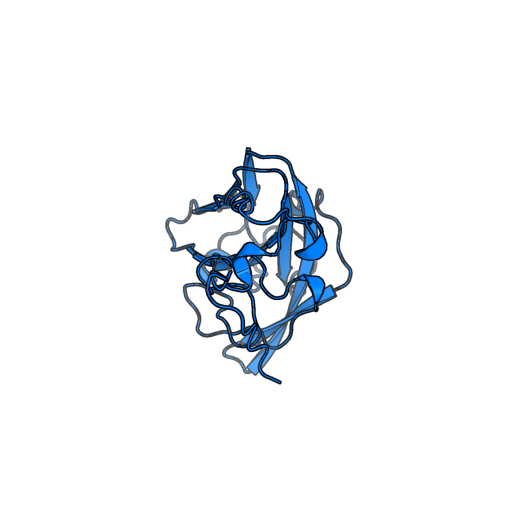
ATOM 1097 C C . ASP A 1 147 ? 4.718 -5.170 -19.538 1.00 96.31 147 ASP A C 1
ATOM 1099 O O . ASP A 1 147 ? 4.265 -6.246 -19.946 1.00 96.31 147 ASP A O 1
ATOM 1103 N N . ARG A 1 148 ? 5.400 -5.115 -18.389 1.00 96.44 148 ARG A N 1
ATOM 1104 C CA . ARG A 1 148 ? 5.636 -6.292 -17.550 1.00 96.44 148 ARG A CA 1
ATOM 1105 C C . ARG A 1 148 ? 4.565 -6.414 -16.483 1.00 96.44 148 ARG A C 1
ATOM 1107 O O . ARG A 1 148 ? 4.236 -5.451 -15.792 1.00 96.44 148 ARG A O 1
ATOM 1114 N N . LEU A 1 149 ? 4.088 -7.641 -16.292 1.00 97.56 149 LEU A N 1
ATOM 1115 C CA . LEU A 1 149 ? 3.260 -7.991 -15.146 1.00 97.56 149 LEU A CA 1
ATOM 1116 C C . LEU A 1 149 ? 4.112 -8.002 -13.875 1.00 97.56 149 LEU A C 1
ATOM 1118 O O . LEU A 1 149 ? 5.003 -8.841 -13.725 1.00 97.56 149 LEU A O 1
ATOM 1122 N N . VAL A 1 150 ? 3.796 -7.102 -12.951 1.00 98.12 150 VAL A N 1
ATOM 1123 C CA . VAL A 1 150 ? 4.403 -7.038 -11.624 1.00 98.12 150 VAL A CA 1
ATOM 1124 C C . VAL A 1 150 ? 3.460 -7.679 -10.614 1.00 98.12 150 VAL A C 1
ATOM 1126 O O . VAL A 1 150 ? 2.288 -7.307 -10.540 1.00 98.12 150 VAL A O 1
ATOM 1129 N N . ARG A 1 151 ? 3.994 -8.627 -9.838 1.00 97.94 151 ARG A N 1
ATOM 1130 C CA . ARG A 1 151 ? 3.301 -9.307 -8.737 1.00 97.94 151 ARG A CA 1
ATOM 1131 C C . ARG A 1 151 ? 3.829 -8.810 -7.400 1.00 97.94 151 ARG A C 1
ATOM 1133 O O . ARG A 1 151 ? 5.047 -8.721 -7.208 1.00 97.94 151 ARG A O 1
ATOM 1140 N N . LEU A 1 152 ? 2.913 -8.469 -6.503 1.00 98.19 152 LEU A N 1
ATOM 1141 C CA . LEU A 1 152 ? 3.202 -8.080 -5.131 1.00 98.19 152 LEU A CA 1
ATOM 1142 C C . LEU A 1 152 ? 2.541 -9.081 -4.181 1.00 98.19 152 LEU A C 1
ATOM 1144 O O . LEU A 1 152 ? 1.337 -8.964 -3.938 1.00 98.19 152 LEU A O 1
ATOM 1148 N N . SER A 1 153 ? 3.305 -10.011 -3.604 1.00 98.19 153 SER A N 1
ATOM 1149 C CA . SER A 1 153 ? 2.768 -10.864 -2.541 1.00 98.19 153 SER A CA 1
ATOM 1150 C C . SER A 1 153 ? 2.355 -10.038 -1.335 1.00 98.19 153 SER A C 1
ATOM 1152 O O . SER A 1 153 ? 3.061 -9.119 -0.899 1.00 98.19 153 SER A O 1
ATOM 1154 N N . LEU A 1 154 ? 1.172 -10.353 -0.820 1.00 98.50 154 LEU A N 1
ATOM 1155 C CA . LEU A 1 154 ? 0.508 -9.601 0.225 1.00 98.50 154 LEU A CA 1
ATOM 1156 C C . LEU A 1 154 ? 0.803 -10.218 1.595 1.00 98.50 154 LEU A C 1
ATOM 1158 O O . LEU A 1 154 ? 0.396 -11.338 1.898 1.00 98.50 154 LEU A O 1
ATOM 1162 N N . PHE A 1 155 ? 1.470 -9.459 2.455 1.00 98.75 155 PHE A N 1
ATOM 1163 C CA . PHE A 1 155 ? 1.835 -9.860 3.810 1.00 98.75 155 PHE A CA 1
ATOM 1164 C C . PHE A 1 155 ? 0.959 -9.130 4.826 1.00 98.75 155 PHE A C 1
ATOM 1166 O O . PHE A 1 155 ? 0.708 -7.939 4.669 1.00 98.75 155 PHE A O 1
ATOM 1173 N N . ARG A 1 156 ? 0.512 -9.812 5.884 1.00 98.56 156 ARG A N 1
ATOM 1174 C CA . ARG A 1 156 ? -0.409 -9.289 6.907 1.00 98.56 156 ARG A CA 1
ATOM 1175 C C . ARG A 1 156 ? 0.215 -9.301 8.294 1.00 98.56 156 ARG A C 1
ATOM 1177 O O . ARG A 1 156 ? 0.839 -10.283 8.693 1.00 98.56 156 ARG A O 1
ATOM 1184 N N . ARG A 1 157 ? -0.073 -8.270 9.082 1.00 98.50 157 ARG A N 1
ATOM 1185 C CA . ARG A 1 157 ? 0.132 -8.270 10.530 1.00 98.50 157 ARG A CA 1
ATOM 1186 C C . ARG A 1 157 ? -1.002 -7.531 11.236 1.00 98.50 157 ARG A C 1
ATOM 1188 O O . ARG A 1 157 ? -1.256 -6.371 10.935 1.00 98.50 157 ARG A O 1
ATOM 1195 N N . SER A 1 158 ? -1.628 -8.175 12.217 1.00 98.44 158 SER A N 1
ATOM 1196 C CA . SER A 1 158 ? -2.560 -7.494 13.120 1.00 98.44 158 SER A CA 1
ATOM 1197 C C . SER A 1 158 ? -1.783 -6.632 14.110 1.00 98.44 158 SER A C 1
ATOM 1199 O O . SER A 1 158 ? -0.802 -7.080 14.718 1.00 98.44 158 SER A O 1
ATOM 1201 N N . VAL A 1 159 ? -2.201 -5.382 14.253 1.00 98.25 159 VAL A N 1
ATOM 1202 C CA . VAL A 1 159 ? -1.514 -4.366 15.043 1.00 98.25 159 VAL A CA 1
ATOM 1203 C C . VAL A 1 159 ? -2.508 -3.587 15.904 1.00 98.25 159 VAL A C 1
ATOM 1205 O O . VAL A 1 159 ? -3.694 -3.531 15.598 1.00 98.25 159 VAL A O 1
ATOM 1208 N N . ALA A 1 160 ? -2.036 -3.022 17.014 1.00 98.12 160 ALA A N 1
ATOM 1209 C CA . ALA A 1 160 ? -2.837 -2.145 17.865 1.00 98.12 160 ALA A CA 1
ATOM 1210 C C . ALA A 1 160 ? -2.822 -0.703 17.322 1.00 98.12 160 ALA A C 1
ATOM 1212 O O . ALA A 1 160 ? -2.150 -0.407 16.337 1.00 98.12 160 ALA A O 1
ATOM 1213 N N . ALA A 1 161 ? -3.523 0.210 17.998 1.00 97.88 161 ALA A N 1
ATOM 1214 C CA . ALA A 1 161 ? -3.326 1.638 17.770 1.00 97.88 161 ALA A CA 1
ATOM 1215 C C . ALA A 1 161 ? -1.863 2.021 18.056 1.00 97.88 161 ALA A C 1
ATOM 1217 O O . ALA A 1 161 ? -1.296 1.600 19.070 1.00 97.88 161 ALA A O 1
ATOM 1218 N N . GLY A 1 162 ? -1.255 2.833 17.194 1.00 98.25 162 GLY A N 1
ATOM 1219 C CA . GLY A 1 162 ? 0.124 3.275 17.380 1.00 98.25 162 GLY A CA 1
ATOM 1220 C C . GLY A 1 162 ? 0.869 3.571 16.087 1.00 98.25 162 GLY A C 1
ATOM 1221 O O . GLY A 1 162 ? 0.277 3.718 15.019 1.00 98.25 162 GLY A O 1
ATOM 1222 N N . GLN A 1 163 ? 2.193 3.678 16.215 1.00 98.44 163 GLN A N 1
ATOM 1223 C CA . GLN A 1 163 ? 3.117 3.949 15.117 1.00 98.44 163 GLN A CA 1
ATOM 1224 C C . GLN A 1 163 ? 3.902 2.696 14.737 1.00 98.44 163 GLN A C 1
ATOM 1226 O O . GLN A 1 163 ? 4.459 2.011 15.597 1.00 98.44 163 GLN A O 1
ATOM 1231 N N . TYR A 1 164 ? 3.993 2.441 13.437 1.00 98.44 164 TYR A N 1
ATOM 1232 C CA . TYR A 1 164 ? 4.681 1.297 12.855 1.00 98.44 164 TYR A CA 1
ATOM 1233 C C . TYR A 1 164 ? 5.690 1.781 11.823 1.00 98.44 164 TYR A C 1
ATOM 1235 O O . TYR A 1 164 ? 5.343 2.507 10.894 1.00 98.44 164 TYR A O 1
ATOM 1243 N N . VAL A 1 165 ? 6.950 1.383 12.003 1.00 98.12 165 VAL A N 1
ATOM 1244 C CA . VAL A 1 165 ? 8.046 1.736 11.097 1.00 98.12 165 VAL A CA 1
ATOM 1245 C C . VAL A 1 165 ? 8.284 0.580 10.135 1.00 98.12 165 VAL A C 1
ATOM 1247 O O . VAL A 1 165 ? 8.615 -0.527 10.559 1.00 98.12 165 VAL A O 1
ATOM 1250 N N . LEU A 1 166 ? 8.124 0.850 8.845 1.00 97.75 166 LEU A N 1
ATOM 1251 C CA . LEU A 1 166 ? 8.491 -0.038 7.748 1.00 97.75 166 LEU A CA 1
ATOM 1252 C C . LEU A 1 166 ? 9.827 0.438 7.174 1.00 97.75 166 LEU A C 1
ATOM 1254 O O . LEU A 1 166 ? 10.047 1.640 7.018 1.00 97.75 166 LEU A O 1
ATOM 1258 N N . GLY A 1 167 ? 10.736 -0.500 6.931 1.00 96.00 167 GLY A N 1
ATOM 1259 C CA . GLY A 1 167 ? 12.093 -0.187 6.497 1.00 96.00 167 GLY A CA 1
ATOM 1260 C C . GLY A 1 167 ? 12.225 -0.064 4.984 1.00 96.00 167 GLY A C 1
ATOM 1261 O O . GLY A 1 167 ? 11.258 -0.036 4.230 1.00 96.00 167 GLY A O 1
ATOM 1262 N N . SER A 1 168 ? 13.469 -0.034 4.528 1.00 94.94 168 SER A N 1
ATOM 1263 C CA . SER A 1 168 ? 13.798 0.095 3.108 1.00 94.94 168 SER A CA 1
ATOM 1264 C C . SER A 1 168 ? 13.373 -1.116 2.277 1.00 94.94 168 SER A C 1
ATOM 1266 O O . SER A 1 168 ? 13.282 -2.233 2.791 1.00 94.94 168 SER A O 1
ATOM 1268 N N . ASN A 1 169 ? 13.106 -0.879 0.990 1.00 92.38 169 ASN A N 1
ATOM 1269 C CA . ASN A 1 169 ? 12.422 -1.826 0.104 1.00 92.38 169 ASN A CA 1
ATOM 1270 C C . ASN A 1 169 ? 13.253 -3.073 -0.215 1.00 92.38 169 ASN A C 1
ATOM 1272 O O . ASN A 1 169 ? 12.751 -4.186 -0.191 1.00 92.38 169 ASN A O 1
ATOM 1276 N N . GLY A 1 170 ? 14.538 -2.892 -0.522 1.00 85.88 170 GLY A N 1
ATOM 1277 C CA . GLY A 1 170 ? 15.445 -3.999 -0.811 1.00 85.88 170 GLY A CA 1
ATOM 1278 C C . GLY A 1 170 ? 16.285 -4.383 0.412 1.00 85.88 170 GLY A C 1
ATOM 1279 O O . GLY A 1 170 ? 16.739 -3.491 1.136 1.00 85.88 170 GLY A O 1
ATOM 1280 N N . PRO A 1 171 ? 16.608 -5.677 0.613 1.00 74.12 171 PRO A N 1
ATOM 1281 C CA . PRO A 1 171 ? 17.533 -6.121 1.666 1.00 74.12 171 PRO A CA 1
ATOM 1282 C C . PRO A 1 171 ? 18.987 -5.637 1.452 1.00 74.12 171 PRO A C 1
ATOM 1284 O O . PRO A 1 171 ? 19.846 -5.855 2.305 1.00 74.12 171 PRO A O 1
ATOM 1287 N N . GLY A 1 172 ? 19.279 -4.980 0.323 1.00 69.62 172 GLY A N 1
ATOM 1288 C CA . GLY A 1 172 ? 20.597 -4.495 -0.087 1.00 69.62 172 GLY A CA 1
ATOM 1289 C C . GLY A 1 172 ? 21.045 -5.091 -1.427 1.00 69.62 172 GLY A C 1
ATOM 1290 O O . GLY A 1 172 ? 20.451 -6.040 -1.924 1.00 69.62 172 GLY A O 1
ATOM 1291 N N . GLY A 1 173 ? 22.113 -4.538 -2.011 1.00 69.62 173 GLY A N 1
ATOM 1292 C CA . GLY A 1 173 ? 22.647 -4.973 -3.311 1.00 69.62 173 GLY A CA 1
ATOM 1293 C C . GLY A 1 173 ? 22.201 -4.077 -4.470 1.00 69.62 173 GLY A C 1
ATOM 1294 O O . GLY A 1 173 ? 21.795 -2.941 -4.247 1.00 69.62 173 GLY A O 1
ATOM 1295 N N . THR A 1 174 ? 22.333 -4.573 -5.702 1.00 70.19 174 THR A N 1
ATOM 1296 C CA . THR A 1 174 ? 21.912 -3.879 -6.938 1.00 70.19 174 THR A CA 1
ATOM 1297 C C . THR A 1 174 ? 20.516 -4.285 -7.408 1.00 70.19 174 THR A C 1
ATOM 1299 O O . THR A 1 174 ? 20.058 -3.790 -8.433 1.00 70.19 174 THR A O 1
ATOM 1302 N N . ASP A 1 175 ? 19.863 -5.208 -6.699 1.00 76.69 175 ASP A N 1
ATOM 1303 C CA . ASP A 1 175 ? 18.511 -5.656 -7.017 1.00 76.69 175 ASP A CA 1
ATOM 1304 C C . ASP A 1 175 ? 17.511 -4.573 -6.593 1.00 76.69 175 ASP A C 1
ATOM 1306 O O . ASP A 1 175 ? 17.370 -4.258 -5.408 1.00 76.69 175 ASP A O 1
ATOM 1310 N N . ILE A 1 176 ? 16.879 -3.940 -7.577 1.00 85.81 176 ILE A N 1
ATOM 1311 C CA . ILE A 1 176 ? 15.936 -2.837 -7.392 1.00 85.81 176 ILE A CA 1
ATOM 1312 C C . ILE A 1 176 ? 14.658 -3.217 -8.129 1.00 85.81 176 ILE A C 1
ATOM 1314 O O . ILE A 1 176 ? 14.588 -3.144 -9.354 1.00 85.81 176 ILE A O 1
ATOM 1318 N N . 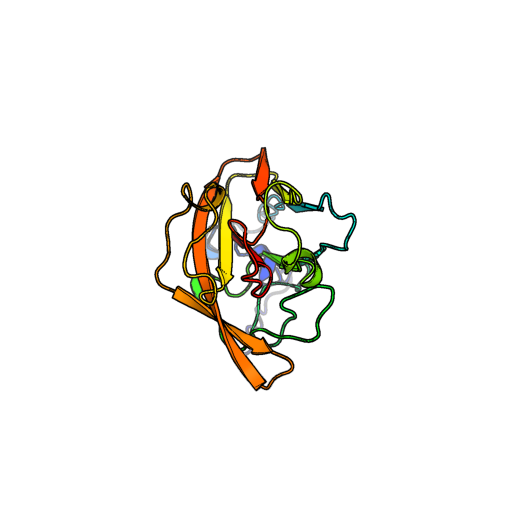ASN A 1 177 ? 13.627 -3.572 -7.369 1.00 92.44 177 ASN A N 1
ATOM 1319 C CA . ASN A 1 177 ? 12.283 -3.818 -7.882 1.00 92.44 177 ASN A CA 1
ATOM 1320 C C . ASN A 1 177 ? 11.339 -2.727 -7.391 1.00 92.44 177 ASN A C 1
ATOM 1322 O O . ASN A 1 177 ? 11.752 -1.823 -6.686 1.00 92.44 177 ASN A O 1
ATOM 1326 N N . THR A 1 178 ? 10.076 -2.765 -7.793 1.00 95.44 178 THR A N 1
ATOM 1327 C CA . THR A 1 178 ? 9.090 -1.747 -7.407 1.00 95.44 178 THR A CA 1
ATOM 1328 C C . THR A 1 178 ? 8.933 -1.613 -5.881 1.00 95.44 178 THR A C 1
ATOM 1330 O O . THR A 1 178 ? 9.144 -2.580 -5.144 1.00 95.44 178 THR A O 1
ATOM 1333 N N . MET A 1 179 ? 8.570 -0.419 -5.410 1.00 97.50 179 MET A N 1
ATOM 1334 C CA . MET A 1 179 ? 8.323 -0.123 -3.996 1.00 97.50 179 MET A CA 1
ATOM 1335 C C . MET A 1 179 ? 7.140 -0.942 -3.464 1.00 97.50 179 MET A C 1
ATOM 1337 O O . MET A 1 179 ? 6.178 -1.184 -4.197 1.00 97.50 179 MET A O 1
ATOM 1341 N N . TYR A 1 180 ? 7.173 -1.362 -2.199 1.00 97.69 180 TYR A N 1
ATOM 1342 C CA . TYR A 1 180 ? 5.998 -1.978 -1.579 1.00 97.69 180 TYR A CA 1
ATOM 1343 C C . TYR A 1 180 ? 4.825 -0.988 -1.479 1.00 97.69 180 TYR A C 1
ATOM 1345 O O . TYR A 1 180 ? 5.017 0.230 -1.426 1.00 97.69 180 TYR A O 1
ATOM 1353 N N . THR A 1 181 ? 3.598 -1.502 -1.417 1.00 97.88 181 THR A N 1
ATOM 1354 C CA . THR A 1 181 ? 2.396 -0.714 -1.090 1.00 97.88 181 THR A CA 1
ATOM 1355 C C . THR A 1 181 ? 1.797 -1.178 0.232 1.00 97.88 181 THR A C 1
ATOM 1357 O O . THR A 1 181 ? 2.138 -2.250 0.733 1.00 97.88 181 THR A O 1
ATOM 1360 N N . ILE A 1 182 ? 0.957 -0.343 0.847 1.00 98.69 182 ILE A N 1
ATOM 1361 C CA . ILE A 1 182 ? 0.429 -0.581 2.196 1.00 98.69 182 ILE A CA 1
ATOM 1362 C C . ILE A 1 182 ? -1.094 -0.512 2.151 1.00 98.69 182 ILE A C 1
ATOM 1364 O O . ILE A 1 182 ? -1.645 0.430 1.576 1.00 98.69 182 ILE A O 1
ATOM 1368 N N . LEU A 1 183 ? -1.764 -1.478 2.778 1.00 98.56 183 LEU A N 1
ATOM 1369 C CA . LEU A 1 183 ? -3.221 -1.497 2.931 1.00 98.56 183 LEU A CA 1
ATOM 1370 C C . LEU A 1 183 ? -3.588 -1.651 4.402 1.00 98.56 183 LEU A C 1
ATOM 1372 O O . LEU A 1 183 ? -2.828 -2.223 5.184 1.00 98.56 183 LEU A O 1
ATOM 1376 N N . ILE A 1 184 ? -4.742 -1.118 4.778 1.00 98.31 184 ILE A N 1
ATOM 1377 C CA . ILE A 1 184 ? -5.207 -1.067 6.160 1.00 98.31 184 ILE A CA 1
ATOM 1378 C C . ILE A 1 184 ? -6.676 -1.476 6.183 1.00 98.31 184 ILE A C 1
ATOM 1380 O O . ILE A 1 184 ? -7.510 -0.868 5.504 1.00 98.31 184 ILE A O 1
ATOM 1384 N N . LEU A 1 185 ? -6.967 -2.528 6.945 1.00 95.12 185 LEU A N 1
ATOM 1385 C CA . LEU A 1 185 ? -8.311 -3.063 7.142 1.00 95.12 185 LEU A CA 1
ATOM 1386 C C . LEU A 1 185 ? -8.641 -3.127 8.636 1.00 95.12 185 LEU A C 1
ATOM 1388 O O . LEU A 1 185 ? -7.759 -3.402 9.446 1.00 95.12 185 LEU A O 1
ATOM 1392 N N . GLU A 1 186 ? -9.902 -2.865 8.978 1.00 86.19 186 GLU A N 1
ATOM 1393 C CA . GLU A 1 186 ? -10.452 -2.972 10.341 1.00 86.19 186 GLU A CA 1
ATOM 1394 C C . GLU A 1 186 ? -11.060 -4.354 10.604 1.00 86.19 186 GLU A C 1
ATOM 1396 O O . GLU A 1 186 ? -11.620 -4.942 9.647 1.00 86.19 186 GLU A O 1
#

Secondary structure (DSSP, 8-state):
------STT-----GGGS-SS--GGGPPTTPPPPPPPP--EEEEETT----EEE-IIIII---TTSBSBSSS--BEEE--GGGTT-EEEEB-GGGGG-BSTT--EEEEESS-EEEEEEEETT-SS--GGGTTSEEEEEEEEEE-TTSPEEEEEEEEEEE-SEEEEE--SBSSSS---PPPEEEEE-

Sequence (186 aa):
TDVTSGLDGWVNAGGAYVECAMSVTTLGLGVIPPTPDPLDVSVWASSGRAYSVRDRLAGQGLAVGVPVYSDRTYTYLDLPSFVRGATYILTANDDKAMVRDQLSVVVTVSKPVDLYVAHSDGYATKPAWLAPFTDTGVDLNFIDNEDRLVRLSLFRRSVAAGQYVLGSNGPGGTDINTMYTILILE

Foldseek 3Di:
DDPPPDDPPDDPPDPLQCPPPDDPVPDDPPDDRPGPPDKDKDKDKPVRDDKDKQALSVVRAADFCHDQAPQDNKTWHDDDPVRGSFIWMHHHQVLLPVEDQRMKMKMFIQFWWKKKKFAWPLAPDFAPLLVQWAFPPDWIWIAHPVRDIITTTMTIDTDGGGMDIDGGRHNDDPRGDTRMIMTIGD

Radius of gyration: 18.82 Å; chains: 1; bounding box: 64×30×38 Å